Protein AF-A0A7W9E5T9-F1 (afdb_monomer_lite)

Organism: NCBI:txid1001240

Sequence (206 aa):
MVRETSEKRLSSTAERVGVSLDFEDDELLLDDRAVVHRSALEHYLLTYGTPELPPSWLMVKALTIGQLNGAIDNLRLRSDKSAIAARIGLTEPVLLSWMRTYVRVRNICAHHGRLWNVGIGVNPAIPNSSSISWLKDDHALPARSEKRLYLVLVSLQAVLDVVSPRSTWAQRLHDLVSARPAMNLASMGIPKTWTDDEFWARHLAK

Structure (mmCIF, N/CA/C/O backbone):
data_AF-A0A7W9E5T9-F1
#
_entry.id   AF-A0A7W9E5T9-F1
#
loop_
_atom_site.group_PDB
_atom_site.id
_atom_site.type_symbol
_atom_site.label_atom_id
_atom_site.label_alt_id
_atom_site.label_comp_id
_atom_site.label_asym_id
_atom_site.label_entity_id
_atom_site.label_seq_id
_atom_site.pdbx_PDB_ins_code
_atom_site.Cartn_x
_atom_site.Cartn_y
_atom_site.Cartn_z
_atom_site.occupancy
_atom_site.B_iso_or_equiv
_atom_site.auth_seq_id
_atom_site.auth_comp_id
_atom_site.auth_asym_id
_atom_site.auth_atom_id
_atom_site.pdbx_PDB_model_num
ATOM 1 N N . MET A 1 1 ? -21.106 12.024 66.249 1.00 40.72 1 MET A N 1
ATOM 2 C CA . MET A 1 1 ? -22.260 12.930 66.425 1.00 40.72 1 MET A CA 1
ATOM 3 C C . MET A 1 1 ? -22.068 14.116 65.489 1.00 40.72 1 MET A C 1
ATOM 5 O O . MET A 1 1 ? -21.427 15.088 65.857 1.00 40.72 1 MET A O 1
ATOM 9 N N . VAL A 1 2 ? -22.514 13.975 64.242 1.00 34.56 2 VAL A N 1
ATOM 10 C CA . VAL A 1 2 ? -22.481 15.018 63.205 1.00 34.56 2 VAL A CA 1
ATOM 11 C C . VAL A 1 2 ? -23.859 15.013 62.551 1.00 34.56 2 VAL A C 1
ATOM 13 O O . VAL A 1 2 ? -24.464 13.957 62.395 1.00 34.56 2 VAL A O 1
ATOM 16 N N . ARG A 1 3 ? -24.364 16.222 62.331 1.00 30.42 3 ARG A N 1
ATOM 17 C CA . ARG A 1 3 ? -25.763 16.608 62.156 1.00 30.42 3 ARG A CA 1
ATOM 18 C C . ARG A 1 3 ? -26.295 16.287 60.756 1.00 30.42 3 ARG A C 1
ATOM 20 O O . ARG A 1 3 ? -25.575 16.444 59.776 1.00 30.42 3 ARG A O 1
ATOM 27 N N . GLU A 1 4 ? -27.577 15.932 60.698 1.00 36.91 4 GLU A N 1
ATOM 28 C CA . GLU A 1 4 ? -28.438 16.085 59.523 1.00 36.91 4 GLU A CA 1
ATOM 29 C C . GLU A 1 4 ? -28.540 17.562 59.119 1.00 36.91 4 GLU A C 1
ATOM 31 O O . GLU A 1 4 ? -28.714 18.419 59.986 1.00 36.91 4 GLU A O 1
ATOM 36 N N . THR A 1 5 ? -28.540 17.840 57.813 1.00 36.47 5 THR A N 1
ATOM 37 C CA . THR A 1 5 ? -29.266 18.981 57.235 1.00 36.47 5 THR A CA 1
ATOM 38 C C . THR A 1 5 ? -29.706 18.675 55.804 1.00 36.47 5 THR A C 1
ATOM 40 O O . THR A 1 5 ? -28.880 18.591 54.901 1.00 36.47 5 THR A O 1
ATOM 43 N N . SER A 1 6 ? -31.027 18.580 55.658 1.00 31.39 6 SER A N 1
ATOM 44 C CA . SER A 1 6 ? -31.877 19.127 54.594 1.00 31.39 6 SER A CA 1
ATOM 45 C C . SER A 1 6 ? -31.653 18.769 53.122 1.00 31.39 6 SER A C 1
ATOM 47 O O . SER A 1 6 ? -30.771 19.272 52.432 1.00 31.39 6 SER A O 1
ATOM 49 N N . GLU A 1 7 ? -32.657 18.049 52.622 1.00 31.95 7 GLU A N 1
ATOM 50 C CA . GLU A 1 7 ? -33.254 18.153 51.291 1.00 31.95 7 GLU A CA 1
ATOM 51 C C . GLU A 1 7 ? -33.301 19.592 50.729 1.00 31.95 7 GLU A C 1
ATOM 53 O O . GLU A 1 7 ? -33.821 20.500 51.381 1.00 31.95 7 GLU A O 1
ATOM 58 N N . LYS A 1 8 ? -32.859 19.774 49.473 1.00 30.86 8 LYS A N 1
ATOM 59 C CA . LYS A 1 8 ? -33.604 20.398 48.348 1.00 30.86 8 LYS A CA 1
ATOM 60 C C . LYS A 1 8 ? -32.661 20.899 47.246 1.00 30.86 8 LYS A C 1
ATOM 62 O O . LYS A 1 8 ? -31.685 21.580 47.529 1.00 30.86 8 LYS A O 1
ATOM 67 N N . ARG A 1 9 ? -33.112 20.700 45.994 1.00 29.78 9 ARG A N 1
ATOM 68 C CA . ARG A 1 9 ? -32.533 21.137 44.698 1.00 29.78 9 ARG A CA 1
ATOM 69 C C . ARG A 1 9 ? -31.306 20.295 44.319 1.00 29.78 9 ARG A C 1
ATOM 71 O O . ARG A 1 9 ? -30.292 20.344 44.986 1.00 29.78 9 ARG A O 1
ATOM 78 N N . LEU A 1 10 ? -31.346 19.456 43.288 1.00 35.56 10 LEU A N 1
ATOM 79 C CA . LEU A 1 10 ? -31.543 19.831 41.889 1.00 35.56 10 LEU A CA 1
ATOM 80 C C . LEU A 1 10 ? -32.261 18.702 41.129 1.00 35.56 10 LEU A C 1
ATOM 82 O O . LEU A 1 10 ? -31.646 17.761 40.641 1.00 35.56 10 LEU A O 1
ATOM 86 N N . SER A 1 11 ? -33.581 18.829 41.007 1.00 36.31 11 SER A N 1
ATOM 87 C CA . SER A 1 11 ? -34.286 18.363 39.815 1.00 36.31 11 SER A CA 1
ATOM 88 C C . SER A 1 11 ? -34.127 19.479 38.787 1.00 36.31 11 SER A C 1
ATOM 90 O O . SER A 1 11 ? -34.846 20.474 38.863 1.00 36.31 11 SER A O 1
ATOM 92 N N . SER A 1 12 ? -33.153 19.367 37.884 1.00 31.12 12 SER A N 1
ATOM 93 C CA . SER A 1 12 ? -33.079 20.216 36.693 1.00 31.12 12 SER A CA 1
ATOM 94 C C . SER A 1 12 ? -33.188 19.332 35.460 1.00 31.12 12 SER A C 1
ATOM 96 O O . SER A 1 12 ? -32.251 18.637 35.074 1.00 31.12 12 SER A O 1
ATOM 98 N N . THR A 1 13 ? -34.395 19.346 34.912 1.00 28.89 13 THR A N 1
ATOM 99 C CA . THR A 1 13 ? -34.768 19.115 33.521 1.00 28.89 13 THR A CA 1
ATOM 100 C C . THR A 1 13 ? -33.587 19.247 32.559 1.00 28.89 13 THR A C 1
ATOM 102 O O . THR A 1 13 ? -32.951 20.295 32.499 1.00 28.89 13 THR A O 1
ATOM 105 N N . ALA A 1 14 ? -33.318 18.194 31.785 1.00 30.25 14 ALA A N 1
ATOM 106 C CA . ALA A 1 14 ? -32.456 18.285 30.617 1.00 30.25 14 ALA A CA 1
ATOM 107 C C . ALA A 1 14 ? -33.122 19.225 29.599 1.00 30.25 14 ALA A C 1
ATOM 109 O O . ALA A 1 14 ? -34.076 18.845 28.917 1.00 30.25 14 ALA A O 1
ATOM 110 N N . GLU A 1 15 ? -32.659 20.471 29.542 1.00 28.02 15 GLU A N 1
ATOM 111 C CA . GLU A 1 15 ? -33.002 21.401 28.473 1.00 28.02 15 GLU A CA 1
ATOM 112 C C . GLU A 1 15 ? -32.495 20.830 27.147 1.00 28.02 15 GLU A C 1
ATOM 114 O O . GLU A 1 15 ? -31.295 20.666 26.918 1.00 28.02 15 GLU A O 1
ATOM 119 N N . ARG A 1 16 ? -33.439 20.500 26.263 1.00 31.48 16 ARG A N 1
ATOM 120 C CA . ARG A 1 16 ? -33.161 20.280 24.847 1.00 31.48 16 ARG A CA 1
ATOM 121 C C . ARG A 1 16 ? -32.637 21.596 24.285 1.00 31.48 16 ARG A C 1
ATOM 123 O O . ARG A 1 16 ? -33.399 22.548 24.152 1.00 31.48 16 ARG A O 1
ATOM 130 N N . VAL A 1 17 ? -31.358 21.633 23.928 1.00 31.27 17 VAL A N 1
ATOM 131 C CA . VAL A 1 17 ? -30.819 22.675 23.052 1.00 31.27 17 VAL A CA 1
ATOM 132 C C . VAL A 1 17 ? -31.466 22.472 21.683 1.00 31.27 17 VAL A C 1
ATOM 134 O O . VAL A 1 17 ? -31.043 21.632 20.892 1.00 31.27 17 VAL A O 1
ATOM 137 N N . GLY A 1 18 ? -32.566 23.185 21.447 1.00 27.81 18 GLY A N 1
ATOM 138 C CA . GLY A 1 18 ? -33.152 23.337 20.126 1.00 27.81 18 GLY A CA 1
ATOM 139 C C . GLY A 1 18 ? -32.205 24.175 19.284 1.00 27.81 18 GLY A C 1
ATOM 140 O O . GLY A 1 18 ? -32.125 25.386 19.457 1.00 27.81 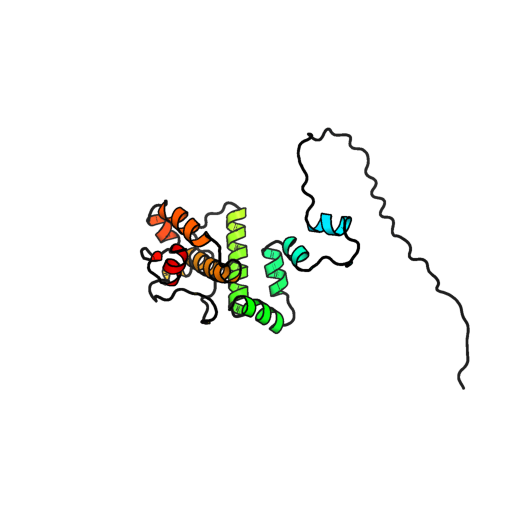18 GLY A O 1
ATOM 141 N N . VAL A 1 19 ? -31.458 23.525 18.396 1.00 28.34 19 VAL A N 1
ATOM 142 C CA . VAL A 1 19 ? -30.836 24.219 17.272 1.00 28.34 19 VAL A CA 1
ATOM 143 C C . VAL A 1 19 ? -31.960 24.463 16.270 1.00 28.34 19 VAL A C 1
ATOM 145 O O . VAL A 1 19 ? -32.335 23.557 15.528 1.00 28.34 19 VAL A O 1
ATOM 148 N N . SER A 1 20 ? -32.547 25.659 16.300 1.00 25.05 20 SER A N 1
ATOM 149 C CA . SER A 1 20 ? -33.383 26.144 15.203 1.00 25.05 20 SER A CA 1
ATOM 150 C C . SER A 1 20 ? -32.473 26.328 13.992 1.00 25.05 20 SER A C 1
ATOM 152 O O . SER A 1 20 ? -31.642 27.234 13.962 1.00 25.05 20 SER A O 1
ATOM 154 N N . LEU A 1 21 ? -32.557 25.402 13.039 1.00 29.00 21 LEU A N 1
ATOM 155 C CA . LEU A 1 21 ? -32.050 25.617 11.692 1.00 29.00 21 LEU A CA 1
ATOM 156 C C . LEU A 1 21 ? -33.199 26.247 10.916 1.00 29.00 21 LEU A C 1
ATOM 158 O O . LEU A 1 21 ? -34.096 25.541 10.455 1.00 29.00 21 LEU A O 1
ATOM 162 N N . ASP A 1 22 ? -33.191 27.573 10.847 1.00 28.06 22 ASP A N 1
ATOM 163 C CA . ASP A 1 22 ? -34.055 28.315 9.942 1.00 28.06 22 ASP A CA 1
ATOM 164 C C . ASP A 1 22 ? -33.585 28.001 8.514 1.00 28.06 22 ASP A C 1
ATOM 166 O O . ASP A 1 22 ? -32.576 28.519 8.036 1.00 28.06 22 ASP A O 1
ATOM 170 N N . PHE A 1 23 ? -34.270 27.061 7.865 1.00 33.34 23 PHE A N 1
ATOM 171 C CA . PHE A 1 23 ? -34.159 26.837 6.430 1.00 33.34 23 PHE A CA 1
ATOM 172 C C . PHE A 1 23 ? -35.123 27.816 5.764 1.00 33.34 23 PHE A C 1
ATOM 174 O O . PHE A 1 23 ? -36.313 27.532 5.654 1.00 33.34 23 PHE A O 1
ATOM 181 N N . GLU A 1 24 ? -34.628 28.997 5.398 1.00 35.06 24 GLU A N 1
ATOM 182 C CA . GLU A 1 24 ? -35.358 29.882 4.491 1.00 35.06 24 GLU A CA 1
ATOM 183 C C . GLU A 1 24 ? -35.520 29.177 3.135 1.00 35.06 24 GLU A C 1
ATOM 185 O O . GLU A 1 24 ? -34.562 28.623 2.588 1.00 35.06 24 GLU A O 1
ATOM 190 N N . ASP A 1 25 ? -36.763 29.161 2.649 1.00 41.50 25 ASP A N 1
ATOM 191 C CA . ASP A 1 25 ? -37.196 28.586 1.379 1.00 41.50 25 ASP A CA 1
ATOM 192 C C . ASP A 1 25 ? -36.455 29.237 0.203 1.00 41.50 25 ASP A C 1
ATOM 194 O O . ASP A 1 25 ? -36.813 30.327 -0.244 1.00 41.50 25 ASP A O 1
ATOM 198 N N . ASP A 1 26 ? -35.448 28.547 -0.332 1.00 35.00 26 ASP A N 1
ATOM 199 C CA . ASP A 1 26 ? -34.891 28.849 -1.649 1.00 35.00 26 ASP A CA 1
ATOM 200 C C . ASP A 1 26 ? -35.422 27.801 -2.636 1.00 35.00 26 ASP A C 1
ATOM 202 O O . ASP A 1 26 ? -34.866 26.716 -2.839 1.00 35.00 26 ASP A O 1
ATOM 206 N N . GLU A 1 27 ? -36.593 28.115 -3.190 1.00 44.31 27 GLU A N 1
ATOM 207 C CA . GLU A 1 27 ? -37.272 27.382 -4.254 1.00 44.31 27 GLU A CA 1
ATOM 208 C C . GLU A 1 27 ? -36.468 27.525 -5.560 1.00 44.31 27 GLU A C 1
ATOM 210 O O . GLU A 1 27 ? -36.809 28.278 -6.471 1.00 44.31 27 GLU A O 1
ATOM 215 N N . LEU A 1 28 ? -35.349 26.804 -5.651 1.00 39.72 28 LEU A N 1
ATOM 216 C CA . LEU A 1 28 ? -34.541 26.677 -6.859 1.00 39.72 28 LEU A CA 1
ATOM 217 C C . LEU A 1 28 ? -34.589 25.234 -7.355 1.00 39.72 28 LEU A C 1
ATOM 219 O O . LEU A 1 28 ? -34.017 24.323 -6.763 1.00 39.72 28 LEU A O 1
ATOM 223 N N . LEU A 1 29 ? -35.298 25.072 -8.473 1.00 46.06 29 LEU A N 1
ATOM 224 C CA . LEU A 1 29 ? -35.380 23.907 -9.356 1.00 46.06 29 LEU A CA 1
ATOM 225 C C . LEU A 1 29 ? -34.066 23.105 -9.413 1.00 46.06 29 LEU A C 1
ATOM 227 O O . LEU A 1 29 ? -33.180 23.389 -10.222 1.00 46.06 29 LEU A O 1
ATOM 231 N N . LEU A 1 30 ? -33.962 22.073 -8.576 1.00 42.69 30 LEU A N 1
ATOM 232 C CA . LEU A 1 30 ? -32.906 21.074 -8.654 1.00 42.69 30 LEU A CA 1
ATOM 233 C C . LEU A 1 30 ? -33.414 19.881 -9.461 1.00 42.69 30 LEU A C 1
ATOM 235 O O . LEU A 1 30 ? -34.362 19.197 -9.088 1.00 42.69 30 LEU A O 1
ATOM 239 N N . ASP A 1 31 ? -32.749 19.694 -10.593 1.00 40.12 31 ASP A N 1
ATOM 240 C CA . ASP A 1 31 ? -32.867 18.592 -11.536 1.00 40.12 31 ASP A CA 1
ATOM 241 C C . ASP A 1 31 ? -33.014 17.213 -10.855 1.00 40.12 31 ASP A C 1
ATOM 243 O O . ASP A 1 31 ? -32.257 16.819 -9.963 1.00 40.12 31 ASP A O 1
ATOM 247 N N . ASP A 1 32 ? -34.006 16.465 -11.325 1.00 45.41 32 ASP A N 1
ATOM 248 C CA . ASP A 1 32 ? -34.720 15.378 -10.651 1.00 45.41 32 ASP A CA 1
ATOM 249 C C . ASP A 1 32 ? -33.974 14.020 -10.674 1.00 45.41 32 ASP A C 1
ATOM 251 O O . ASP A 1 32 ? -34.596 12.956 -10.711 1.00 45.41 32 ASP A O 1
ATOM 255 N N . ARG A 1 33 ? -32.628 13.992 -10.733 1.00 42.28 33 ARG A N 1
ATOM 256 C CA . ARG A 1 33 ? -31.857 12.733 -10.930 1.00 42.28 33 ARG A CA 1
ATOM 257 C C . ARG A 1 33 ? -30.499 12.592 -10.236 1.00 42.28 33 ARG A C 1
ATOM 259 O O . ARG A 1 33 ? -29.728 11.701 -10.598 1.00 42.28 33 ARG A O 1
ATOM 266 N N . ALA A 1 34 ? -30.205 13.350 -9.187 1.00 44.28 34 ALA A N 1
ATOM 267 C CA . ALA A 1 34 ? -29.114 12.974 -8.287 1.00 44.28 34 ALA A CA 1
ATOM 268 C C . ALA A 1 34 ? -29.675 12.119 -7.145 1.00 44.28 34 ALA A C 1
ATOM 270 O O . ALA A 1 34 ? -30.140 12.641 -6.136 1.00 44.28 34 ALA A O 1
ATOM 271 N N . VAL A 1 35 ? -29.626 10.788 -7.273 1.00 45.03 35 VAL A N 1
ATOM 272 C CA . VAL A 1 35 ? -29.791 9.916 -6.101 1.00 45.03 35 VAL A CA 1
ATOM 273 C C . VAL A 1 35 ? -28.635 10.231 -5.154 1.00 45.03 35 VAL A C 1
ATOM 275 O O . VAL A 1 35 ? -27.524 9.724 -5.314 1.00 45.03 35 VAL A O 1
ATOM 278 N N . VAL A 1 36 ? -28.872 11.113 -4.183 1.00 50.62 36 VAL A N 1
ATOM 279 C CA . VAL A 1 36 ? -27.922 11.381 -3.106 1.00 50.62 36 VAL A CA 1
ATOM 280 C C . VAL A 1 36 ? -27.902 10.130 -2.242 1.00 50.62 36 VAL A C 1
ATOM 282 O O . VAL A 1 36 ? -28.744 9.922 -1.368 1.00 50.62 36 VAL A O 1
ATOM 285 N N . HIS A 1 37 ? -26.962 9.233 -2.529 1.00 57.38 37 HIS A N 1
ATOM 286 C CA . HIS A 1 37 ? -26.702 8.103 -1.657 1.00 57.38 37 HIS A CA 1
ATOM 287 C C . HIS A 1 37 ? -26.184 8.648 -0.326 1.00 57.38 37 HIS A C 1
ATOM 289 O O . HIS A 1 37 ? -25.018 9.033 -0.220 1.00 57.38 37 HIS A O 1
ATOM 295 N N . ARG A 1 38 ? -27.059 8.677 0.687 1.00 68.12 38 ARG A N 1
ATOM 296 C CA . ARG A 1 38 ? -26.667 8.987 2.066 1.00 68.12 38 ARG A CA 1
ATOM 297 C C . ARG A 1 38 ? -25.476 8.130 2.457 1.00 68.12 38 ARG A C 1
ATOM 299 O O . ARG A 1 38 ? -25.412 6.938 2.130 1.00 68.12 38 ARG A O 1
ATOM 306 N N . SER A 1 39 ? -24.523 8.731 3.162 1.00 84.56 39 SER A N 1
ATOM 307 C CA . SER A 1 39 ? -23.366 7.975 3.633 1.00 84.56 39 SER A CA 1
ATOM 308 C C . SER A 1 39 ? -23.833 6.850 4.562 1.00 84.56 39 SER A C 1
ATOM 310 O O . SER A 1 39 ? -24.840 6.973 5.256 1.00 84.56 39 SER A O 1
ATOM 312 N N . ALA A 1 40 ? -23.100 5.736 4.609 1.00 86.62 40 ALA A N 1
ATOM 313 C CA . ALA A 1 40 ? -23.470 4.632 5.498 1.00 86.62 40 ALA A CA 1
ATOM 314 C C . ALA A 1 40 ? -23.513 5.070 6.979 1.00 86.62 40 ALA A C 1
ATOM 316 O O . ALA A 1 40 ? -24.292 4.525 7.756 1.00 86.62 40 ALA A O 1
ATOM 317 N N . LEU A 1 41 ? -22.695 6.064 7.351 1.00 88.62 41 LEU A N 1
ATOM 318 C CA . LEU A 1 41 ? -22.706 6.679 8.675 1.00 88.62 41 LEU A CA 1
ATOM 319 C C . LEU A 1 41 ? -24.000 7.456 8.924 1.00 88.62 41 LEU A C 1
ATOM 321 O O . LEU A 1 41 ? -24.672 7.224 9.920 1.00 88.62 41 LEU A O 1
ATOM 325 N N . GLU A 1 42 ? -24.364 8.338 8.002 1.00 88.94 42 GLU A N 1
ATOM 326 C CA . GLU A 1 42 ? -25.610 9.098 8.078 1.00 88.94 42 GLU A CA 1
ATOM 327 C C . GLU A 1 42 ? -26.824 8.165 8.148 1.00 88.94 42 GLU A C 1
ATOM 329 O O . GLU A 1 42 ? -27.678 8.326 9.015 1.00 88.94 42 GLU A O 1
ATOM 334 N N . HIS A 1 43 ? -26.863 7.127 7.306 1.00 90.38 43 HIS A N 1
ATOM 335 C CA . HIS A 1 43 ? -27.905 6.107 7.376 1.00 90.38 43 HIS A CA 1
ATOM 336 C C . HIS A 1 43 ? -27.956 5.448 8.757 1.00 90.38 43 HIS A C 1
ATOM 338 O O . HIS A 1 43 ? -29.048 5.260 9.290 1.00 90.38 43 HIS A O 1
ATOM 344 N N . TYR A 1 44 ? -26.803 5.129 9.355 1.00 91.00 44 TYR A N 1
ATOM 345 C CA . TYR A 1 44 ? -26.782 4.521 10.679 1.00 91.00 44 TYR A CA 1
ATOM 346 C C . TYR A 1 44 ? -27.365 5.455 11.742 1.00 91.00 44 TYR A C 1
ATOM 348 O O . TYR A 1 44 ? -28.264 5.048 12.470 1.00 91.00 44 TYR A O 1
ATOM 356 N N . LEU A 1 45 ? -26.897 6.706 11.785 1.00 90.19 45 LEU A N 1
ATOM 357 C CA . LEU A 1 45 ? -27.311 7.704 12.778 1.00 90.19 45 LEU A CA 1
ATOM 358 C C . LEU A 1 45 ? -28.801 8.057 12.687 1.00 90.19 45 LEU A C 1
ATOM 360 O O . LEU A 1 45 ? -29.408 8.402 13.695 1.00 90.19 45 LEU A O 1
ATOM 364 N N . LEU A 1 46 ? -29.389 7.971 11.492 1.00 92.62 46 LEU A N 1
ATOM 365 C CA . LEU A 1 46 ? -30.807 8.264 11.274 1.00 92.62 46 LEU A CA 1
ATOM 366 C C . LEU A 1 46 ? -31.724 7.046 11.459 1.00 92.62 46 LEU A C 1
ATOM 368 O O . LEU A 1 46 ? -32.916 7.223 11.690 1.00 92.62 46 LEU A O 1
ATOM 372 N N . THR A 1 47 ? -31.198 5.822 11.331 1.00 92.38 47 THR A N 1
ATOM 373 C CA . THR A 1 47 ? -32.011 4.588 11.333 1.00 92.38 47 THR A CA 1
ATOM 374 C C . THR A 1 47 ? -31.909 3.819 12.646 1.00 92.38 47 THR A C 1
ATOM 376 O O . THR A 1 47 ? -32.897 3.242 13.097 1.00 92.38 47 THR A O 1
ATOM 379 N N . TYR A 1 48 ? -30.729 3.788 13.268 1.00 90.12 48 TYR A N 1
ATOM 380 C CA . TYR A 1 48 ? -30.475 3.005 14.474 1.00 90.12 48 TYR A CA 1
ATOM 381 C C . TYR A 1 48 ? -30.283 3.926 15.676 1.00 90.12 48 TYR A C 1
ATOM 383 O O . TYR A 1 48 ? -29.408 4.784 15.684 1.00 90.12 48 TYR A O 1
ATOM 391 N N . GLY A 1 49 ? -31.075 3.698 16.724 1.00 85.12 49 GLY A N 1
ATOM 392 C CA . GLY A 1 49 ? -30.888 4.333 18.033 1.00 85.12 49 GLY A CA 1
ATOM 393 C C . GLY A 1 49 ? -30.073 3.488 19.017 1.00 85.12 49 GLY A C 1
ATOM 394 O O . GLY A 1 49 ? -29.879 3.892 20.161 1.00 85.12 49 GLY A O 1
ATOM 395 N N . THR A 1 50 ? -29.652 2.275 18.638 1.00 88.12 50 THR A N 1
ATOM 396 C CA . THR A 1 50 ? -28.930 1.358 19.534 1.00 88.12 50 THR A CA 1
ATOM 397 C C . THR A 1 50 ? -28.026 0.402 18.741 1.00 88.12 50 THR A C 1
ATOM 399 O O . THR A 1 50 ? -28.515 -0.226 17.800 1.00 88.12 50 THR A O 1
ATOM 402 N N . PRO A 1 51 ? -26.746 0.224 19.127 1.00 89.06 51 PRO A N 1
ATOM 403 C CA . PRO A 1 51 ? -26.013 1.017 20.119 1.00 89.06 51 PRO A CA 1
ATOM 404 C C . PRO A 1 51 ? -25.870 2.487 19.693 1.00 89.06 51 PRO A C 1
ATOM 406 O O . PRO A 1 51 ? -25.843 2.787 18.501 1.00 89.06 51 PRO A O 1
ATOM 409 N N . GLU A 1 52 ? -25.791 3.382 20.684 1.00 88.69 52 GLU A N 1
ATOM 410 C CA . GLU A 1 52 ? -25.718 4.843 20.491 1.00 88.69 52 GLU A CA 1
ATOM 411 C C . GLU A 1 52 ? -24.559 5.246 19.573 1.00 88.69 52 GLU A C 1
ATOM 413 O O . GLU A 1 52 ? -24.718 6.061 18.667 1.00 88.69 52 GLU A O 1
ATOM 418 N N . LEU A 1 53 ? -23.392 4.631 19.776 1.00 90.94 53 LEU A N 1
ATOM 419 C CA . LEU A 1 53 ? -22.229 4.867 18.937 1.00 90.94 53 LEU A CA 1
ATOM 420 C C . LEU A 1 53 ? -22.185 3.877 17.767 1.00 90.94 53 LEU A C 1
ATOM 422 O O . LEU A 1 53 ? -22.383 2.673 17.967 1.00 90.94 53 LEU A O 1
ATOM 426 N N . PRO A 1 54 ? -21.850 4.352 16.556 1.00 92.00 54 PRO A N 1
ATOM 427 C CA . PRO A 1 54 ? -21.641 3.484 15.412 1.00 92.00 54 PRO A CA 1
ATOM 428 C C . PRO A 1 54 ? -20.536 2.446 15.643 1.00 92.00 54 PRO A C 1
ATOM 430 O O . PRO A 1 54 ? -19.534 2.731 16.308 1.00 92.00 54 PRO A O 1
ATOM 433 N N . PRO A 1 55 ? -20.643 1.257 15.030 1.00 92.62 55 PRO A N 1
ATOM 434 C CA . PRO A 1 55 ? -19.591 0.258 15.114 1.00 92.62 55 PRO A CA 1
ATOM 435 C C . PRO A 1 55 ? -18.298 0.761 14.459 1.00 92.62 55 PRO A C 1
ATOM 437 O O . PRO A 1 55 ? -18.310 1.516 13.482 1.00 92.62 55 PRO A O 1
ATOM 440 N N . SER A 1 56 ? -17.156 0.289 14.961 1.00 90.88 56 SER A N 1
ATOM 441 C CA . SER A 1 56 ? -15.828 0.761 14.544 1.00 90.88 56 SER A CA 1
ATOM 442 C C . SER A 1 56 ? -15.573 0.652 13.037 1.00 90.88 56 SER A C 1
ATOM 444 O O . SER A 1 56 ? -14.978 1.555 12.453 1.00 90.88 56 SER A O 1
ATOM 446 N N . TRP A 1 57 ? -16.063 -0.401 12.373 1.00 91.12 57 TRP A N 1
ATOM 447 C CA . TRP A 1 57 ? -15.916 -0.565 10.921 1.00 91.12 57 TRP A CA 1
ATOM 448 C C . TRP A 1 57 ? -16.591 0.565 10.131 1.00 91.12 57 TRP A C 1
ATOM 450 O O . TRP A 1 57 ? -16.091 0.967 9.080 1.00 91.12 57 TRP A O 1
ATOM 460 N N . LEU A 1 58 ? -17.698 1.109 10.646 1.00 92.19 58 LEU A N 1
ATOM 461 C CA . LEU A 1 58 ? -18.414 2.205 10.007 1.00 92.19 58 LEU A CA 1
ATOM 462 C C . LEU A 1 58 ? -17.667 3.527 10.186 1.00 92.19 58 LEU A C 1
ATOM 464 O O . LEU A 1 58 ? -17.574 4.310 9.242 1.00 92.19 58 LEU A O 1
ATOM 468 N N . MET A 1 59 ? -17.064 3.729 11.360 1.00 90.88 59 MET A N 1
ATOM 469 C CA . MET A 1 59 ? -16.174 4.864 11.621 1.00 90.88 59 MET A CA 1
ATOM 470 C C . MET A 1 59 ? -14.962 4.835 10.697 1.00 90.88 59 MET A C 1
ATOM 472 O O . MET A 1 59 ? -14.675 5.826 10.036 1.00 90.88 59 MET A O 1
ATOM 476 N N . VAL A 1 60 ? -1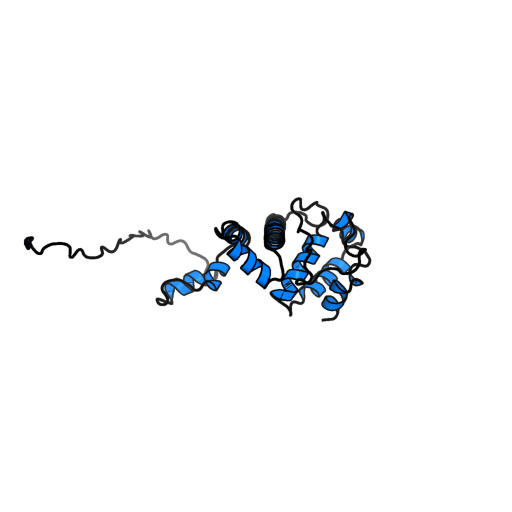4.297 3.684 10.571 1.00 91.19 60 VAL A N 1
ATOM 477 C CA . VAL A 1 60 ? -13.143 3.526 9.674 1.00 91.19 60 VAL A CA 1
ATOM 478 C C . VAL A 1 60 ? -13.528 3.796 8.217 1.00 91.19 60 VAL A C 1
ATOM 480 O O . VAL A 1 60 ? -12.752 4.422 7.502 1.00 91.19 60 VAL A O 1
ATOM 483 N N . LYS A 1 61 ? -14.733 3.403 7.780 1.00 88.56 61 LYS A N 1
ATOM 484 C CA . LYS A 1 61 ? -15.236 3.686 6.424 1.00 88.56 61 LYS A CA 1
ATOM 485 C C . LYS A 1 61 ? -15.427 5.185 6.153 1.00 88.56 61 LYS A C 1
ATOM 487 O O . LYS A 1 61 ? -15.318 5.601 5.003 1.00 88.56 61 LYS A O 1
ATOM 492 N N . ALA A 1 62 ? -15.719 5.980 7.181 1.00 88.56 62 ALA A N 1
ATOM 493 C CA . ALA A 1 62 ? -15.865 7.429 7.059 1.00 88.56 62 ALA A CA 1
ATOM 494 C C . ALA A 1 62 ? -14.513 8.164 6.984 1.00 88.56 62 ALA A C 1
ATOM 496 O O . ALA A 1 62 ? -14.460 9.308 6.535 1.00 88.56 62 ALA A O 1
ATOM 497 N N . LEU A 1 63 ? -13.416 7.522 7.401 1.00 91.50 63 LEU A N 1
ATOM 498 C CA . LEU A 1 63 ? -12.084 8.115 7.367 1.00 91.50 63 LEU A CA 1
ATOM 499 C C . LEU A 1 63 ? -11.460 8.012 5.973 1.00 91.50 63 LEU A C 1
ATOM 501 O O . LEU A 1 63 ? -11.477 6.973 5.314 1.00 91.50 63 LEU A O 1
ATOM 505 N N . THR A 1 64 ? -10.782 9.078 5.561 1.00 93.62 64 THR A N 1
ATOM 506 C CA . THR A 1 64 ? -9.802 8.998 4.475 1.00 93.62 64 THR A CA 1
ATOM 507 C C . THR A 1 64 ? -8.585 8.175 4.910 1.00 93.62 64 THR A C 1
ATOM 509 O O . THR A 1 64 ? -8.258 8.094 6.095 1.00 93.62 64 THR A O 1
ATOM 512 N N . ILE A 1 65 ? -7.825 7.633 3.951 1.00 92.50 65 ILE A N 1
ATOM 513 C CA . ILE A 1 65 ? -6.573 6.913 4.255 1.00 92.50 65 ILE A CA 1
ATOM 514 C C . ILE A 1 65 ? -5.556 7.783 5.020 1.00 92.50 65 ILE A C 1
ATOM 516 O O . ILE A 1 65 ? -4.810 7.275 5.854 1.00 92.50 65 ILE A O 1
ATOM 520 N N . GLY A 1 66 ? -5.552 9.101 4.781 1.00 95.69 66 GLY A N 1
ATOM 521 C CA . GLY A 1 66 ? -4.711 10.054 5.510 1.00 95.69 66 GLY A CA 1
ATOM 522 C C . GLY A 1 66 ? -5.119 10.196 6.977 1.00 95.69 66 GLY A C 1
ATOM 523 O O . GLY A 1 66 ? -4.261 10.141 7.856 1.00 95.69 66 GLY A O 1
ATOM 524 N N . GLN A 1 67 ? -6.422 10.307 7.248 1.00 96.44 67 GLN A N 1
ATOM 525 C CA . GLN A 1 67 ? -6.950 10.334 8.615 1.00 96.44 67 GLN A CA 1
ATOM 526 C C . GLN A 1 67 ? -6.728 9.001 9.330 1.00 96.44 67 GLN A C 1
ATOM 528 O O . GLN A 1 67 ? -6.354 9.008 10.496 1.00 96.44 67 GLN A O 1
ATOM 533 N N . LEU A 1 68 ? -6.882 7.869 8.637 1.00 95.38 68 LEU A N 1
ATOM 534 C CA . LEU A 1 68 ? -6.590 6.553 9.204 1.00 95.38 68 LEU A CA 1
ATOM 535 C C . LEU A 1 68 ? -5.106 6.414 9.574 1.00 95.38 68 LEU A C 1
ATOM 537 O O . LEU A 1 68 ? -4.791 5.974 10.676 1.00 95.38 68 LEU A O 1
ATOM 541 N N . ASN A 1 69 ? -4.194 6.838 8.691 1.00 96.50 69 ASN A N 1
ATOM 542 C CA . ASN A 1 69 ? -2.766 6.896 9.005 1.00 96.50 69 ASN A CA 1
ATOM 543 C C . ASN A 1 69 ? -2.506 7.771 10.241 1.00 96.50 69 ASN A C 1
ATOM 545 O O . ASN A 1 69 ? -1.803 7.343 11.150 1.00 96.50 69 ASN A O 1
ATOM 549 N N . GLY A 1 70 ? -3.103 8.966 10.298 1.00 96.69 70 GLY A N 1
ATOM 550 C CA . GLY A 1 70 ? -2.985 9.862 11.448 1.00 96.69 70 GLY A CA 1
ATOM 551 C C . GLY A 1 70 ? -3.547 9.261 12.738 1.00 96.69 70 GLY A C 1
ATOM 552 O O . GLY A 1 70 ? -2.923 9.387 13.784 1.00 96.69 70 GLY A O 1
ATOM 553 N N . ALA A 1 71 ? -4.685 8.570 12.685 1.00 95.75 71 ALA A N 1
ATOM 554 C CA . ALA A 1 71 ? -5.280 7.918 13.848 1.00 95.75 71 ALA A CA 1
ATOM 555 C C . ALA A 1 71 ? -4.361 6.827 14.415 1.00 95.75 71 ALA A C 1
ATOM 557 O O . ALA A 1 71 ? -4.134 6.792 15.621 1.00 95.75 71 ALA A O 1
ATOM 558 N N . ILE A 1 72 ? -3.781 5.985 13.549 1.00 95.94 72 ILE A N 1
ATOM 559 C CA . ILE A 1 72 ? -2.829 4.941 13.956 1.00 95.94 72 ILE A CA 1
ATOM 560 C C . ILE A 1 72 ? -1.544 5.567 14.513 1.00 95.94 72 ILE A C 1
ATOM 562 O O . ILE A 1 72 ? -1.061 5.147 15.563 1.00 95.94 72 ILE A O 1
ATOM 566 N N . ASP A 1 73 ? -0.991 6.585 13.847 1.00 95.44 73 ASP A N 1
ATOM 567 C CA . ASP A 1 73 ? 0.258 7.231 14.270 1.00 95.44 73 ASP A CA 1
ATOM 568 C C . ASP A 1 73 ? 0.104 8.004 15.593 1.00 95.44 73 ASP A C 1
ATOM 570 O O . ASP A 1 73 ? 1.051 8.099 16.371 1.00 95.44 73 ASP A O 1
ATOM 574 N N . ASN A 1 74 ? -1.105 8.472 15.910 1.00 96.50 74 ASN A N 1
ATOM 575 C CA . ASN A 1 74 ? -1.413 9.162 17.164 1.00 96.50 74 ASN A CA 1
ATOM 576 C C . ASN A 1 74 ? -1.861 8.235 18.306 1.00 96.50 74 ASN A C 1
ATOM 578 O O . ASN A 1 74 ? -2.158 8.721 19.399 1.00 96.50 74 ASN A O 1
ATOM 582 N N . LEU A 1 75 ? -1.896 6.910 18.109 1.00 97.06 75 LEU A N 1
ATOM 583 C CA . LEU A 1 75 ? -2.141 5.985 19.218 1.00 97.06 75 LEU A CA 1
ATOM 584 C C . LEU A 1 75 ? -1.077 6.173 20.304 1.00 97.06 75 LEU A C 1
ATOM 586 O O . LEU A 1 75 ? 0.126 6.091 20.041 1.00 97.06 75 LEU A O 1
ATOM 590 N N . ARG A 1 76 ? -1.534 6.409 21.538 1.00 96.94 76 ARG A N 1
ATOM 591 C CA . ARG A 1 76 ? -0.660 6.708 22.679 1.00 96.94 76 ARG A CA 1
ATOM 592 C C . ARG A 1 76 ? 0.260 5.541 23.023 1.00 96.94 76 ARG A C 1
ATOM 594 O O . ARG A 1 76 ? 1.428 5.750 23.338 1.00 96.94 76 ARG A O 1
ATOM 601 N N . LEU A 1 77 ? -0.273 4.319 23.011 1.00 97.50 77 LEU A N 1
ATOM 602 C CA . LEU A 1 77 ? 0.487 3.132 23.374 1.00 97.50 77 LEU A CA 1
ATOM 603 C C . LEU A 1 77 ? 1.125 2.521 22.130 1.00 97.50 77 LEU A C 1
ATOM 605 O O . LEU A 1 77 ? 0.454 2.165 21.162 1.00 97.50 77 LEU A O 1
ATOM 609 N N . ARG A 1 78 ? 2.442 2.321 22.189 1.00 96.19 78 ARG A N 1
ATOM 610 C CA . ARG A 1 78 ? 3.182 1.618 21.136 1.00 96.19 78 ARG A CA 1
ATOM 611 C C . ARG A 1 78 ? 2.689 0.181 20.947 1.00 96.19 78 ARG A C 1
ATOM 613 O O . ARG A 1 78 ? 2.683 -0.313 19.825 1.00 96.19 78 ARG A O 1
ATOM 620 N N . SER A 1 79 ? 2.250 -0.473 22.025 1.00 97.81 79 SER A N 1
ATOM 621 C CA . SER A 1 79 ? 1.674 -1.822 21.979 1.00 97.81 79 SER A CA 1
ATOM 622 C C . SER A 1 79 ? 0.483 -1.917 21.031 1.00 97.81 79 SER A C 1
ATOM 624 O O . SER A 1 79 ? 0.364 -2.917 20.332 1.00 97.81 79 SER A O 1
ATOM 626 N N . ASP A 1 80 ? -0.348 -0.877 20.950 1.00 97.62 80 ASP A N 1
ATOM 627 C CA . ASP A 1 80 ? -1.545 -0.879 20.105 1.00 97.62 80 ASP A CA 1
ATOM 628 C C . ASP A 1 80 ? -1.155 -0.815 18.627 1.00 97.62 80 ASP A C 1
ATOM 630 O O . ASP A 1 80 ? -1.637 -1.600 17.810 1.00 97.62 80 ASP A O 1
ATOM 634 N N . LYS A 1 81 ? -0.194 0.052 18.286 1.00 97.25 81 LYS A N 1
ATOM 635 C CA . LYS A 1 81 ? 0.381 0.126 16.936 1.00 97.25 81 LYS A CA 1
ATOM 636 C C . LYS A 1 81 ? 1.031 -1.200 16.528 1.00 97.25 81 LYS A C 1
ATOM 638 O O . LYS A 1 81 ? 0.803 -1.684 15.420 1.00 97.25 81 LYS A O 1
ATOM 643 N N . SER A 1 82 ? 1.796 -1.814 17.433 1.00 97.06 82 SER A N 1
ATOM 644 C CA . SER A 1 82 ? 2.407 -3.131 17.220 1.00 97.06 82 SER A CA 1
ATOM 645 C C . SER A 1 82 ? 1.364 -4.231 17.041 1.00 97.06 82 SER A C 1
ATOM 647 O O . SER A 1 82 ? 1.527 -5.080 16.169 1.00 97.06 82 SER A O 1
ATOM 649 N N . ALA A 1 83 ? 0.275 -4.203 17.811 1.00 97.50 83 ALA A N 1
ATOM 650 C CA . ALA A 1 83 ? -0.818 -5.157 17.678 1.00 97.50 83 ALA A CA 1
ATOM 651 C C . ALA A 1 83 ? -1.513 -5.032 16.315 1.00 97.50 83 ALA A C 1
ATOM 653 O O . ALA A 1 83 ? -1.813 -6.050 15.694 1.00 97.50 83 ALA A O 1
ATOM 654 N N . ILE A 1 84 ? -1.720 -3.809 15.814 1.00 96.25 84 ILE A N 1
ATOM 655 C CA . ILE A 1 84 ? -2.265 -3.571 14.468 1.00 96.25 84 ILE A CA 1
ATOM 656 C C . ILE A 1 84 ? -1.302 -4.101 13.399 1.00 96.25 84 ILE A C 1
ATOM 658 O O . ILE A 1 84 ? -1.727 -4.832 12.507 1.00 96.25 84 ILE A O 1
ATOM 662 N N . ALA A 1 85 ? -0.009 -3.783 13.498 1.00 96.38 85 ALA A N 1
ATOM 663 C CA . ALA A 1 85 ? 0.991 -4.238 12.533 1.00 96.38 85 ALA A CA 1
ATOM 664 C C . ALA A 1 85 ? 1.089 -5.770 12.477 1.00 96.38 85 ALA A C 1
ATOM 666 O O . ALA A 1 85 ? 1.090 -6.349 11.389 1.00 96.38 85 ALA A O 1
ATOM 667 N N . ALA A 1 86 ? 1.052 -6.431 13.636 1.00 96.25 86 ALA A N 1
ATOM 668 C CA . ALA A 1 86 ? 1.104 -7.884 13.738 1.00 96.25 86 ALA A CA 1
ATOM 669 C C . ALA A 1 86 ? -0.064 -8.580 13.017 1.00 96.25 86 ALA A C 1
ATOM 671 O O . ALA A 1 86 ? 0.125 -9.661 12.466 1.00 96.25 86 ALA A O 1
ATOM 672 N N . ARG A 1 87 ? -1.252 -7.955 12.939 1.00 95.06 87 ARG A N 1
ATOM 673 C CA . ARG A 1 87 ? -2.399 -8.496 12.178 1.00 95.06 87 ARG A CA 1
ATOM 674 C C . ARG A 1 87 ? -2.137 -8.584 10.675 1.00 95.06 87 ARG A C 1
ATOM 676 O O . ARG A 1 87 ? -2.793 -9.374 10.008 1.00 95.06 87 ARG A O 1
ATOM 683 N N . ILE A 1 88 ? -1.203 -7.785 10.161 1.00 93.88 88 ILE A N 1
ATOM 684 C CA . ILE A 1 88 ? -0.775 -7.783 8.755 1.00 93.88 88 ILE A CA 1
ATOM 685 C C . ILE A 1 88 ? 0.559 -8.543 8.600 1.00 93.88 88 ILE A C 1
ATOM 687 O O . ILE A 1 88 ? 1.086 -8.651 7.506 1.00 93.88 88 ILE A O 1
ATOM 691 N N . GLY A 1 89 ? 1.129 -9.099 9.676 1.00 95.31 89 GLY A N 1
ATOM 692 C CA . GLY A 1 89 ? 2.456 -9.727 9.636 1.00 95.31 89 GLY A CA 1
ATOM 693 C C . GLY A 1 89 ? 3.609 -8.718 9.549 1.00 95.31 89 GLY A C 1
ATOM 694 O O . GLY A 1 89 ? 4.715 -9.068 9.144 1.00 95.31 89 GLY A O 1
ATOM 695 N N . LEU A 1 90 ? 3.369 -7.460 9.924 1.00 96.44 90 LEU A N 1
ATOM 696 C CA . LEU A 1 90 ? 4.354 -6.381 9.893 1.00 96.44 90 LEU A CA 1
ATOM 697 C C . LEU A 1 90 ? 4.810 -5.992 11.301 1.00 96.44 90 LEU A C 1
ATOM 699 O O . LEU A 1 90 ? 4.128 -6.227 12.299 1.00 96.44 90 LEU A O 1
ATOM 703 N N . THR A 1 91 ? 5.956 -5.319 11.373 1.00 96.31 91 THR A N 1
ATOM 704 C CA . THR A 1 91 ? 6.357 -4.567 12.566 1.00 96.31 91 THR A CA 1
ATOM 705 C C . THR A 1 91 ? 5.775 -3.152 12.516 1.00 96.31 91 THR A C 1
ATOM 707 O O . THR A 1 91 ? 5.487 -2.620 11.442 1.00 96.31 91 THR A O 1
ATOM 710 N N . GLU A 1 92 ? 5.612 -2.521 13.681 1.00 95.75 92 GLU A N 1
ATOM 711 C CA . GLU A 1 92 ? 5.082 -1.153 13.802 1.00 95.75 92 GLU A CA 1
ATOM 712 C C . GLU A 1 92 ? 5.809 -0.128 12.904 1.00 95.75 92 GLU A C 1
ATOM 714 O O . GLU A 1 92 ? 5.127 0.563 12.142 1.00 95.75 92 GLU A O 1
ATOM 719 N N . PRO A 1 93 ? 7.158 -0.072 12.866 1.00 96.31 93 PRO A N 1
ATOM 720 C CA . PRO A 1 93 ? 7.862 0.856 11.979 1.00 96.31 93 PRO A CA 1
ATOM 721 C C . PRO A 1 93 ? 7.580 0.621 10.488 1.00 96.31 93 PRO A C 1
ATOM 723 O O . PRO A 1 93 ? 7.452 1.582 9.725 1.00 96.31 93 PRO A O 1
ATOM 726 N N . VAL A 1 94 ? 7.460 -0.644 10.066 1.00 97.00 94 VAL A N 1
ATOM 727 C CA . VAL A 1 94 ? 7.195 -0.999 8.664 1.00 97.00 94 VAL A CA 1
ATOM 728 C C . VAL A 1 94 ? 5.770 -0.605 8.279 1.00 97.00 94 VAL A C 1
ATOM 730 O O . VAL A 1 94 ? 5.587 0.056 7.258 1.00 97.00 94 VAL A O 1
ATOM 733 N N . LEU A 1 95 ? 4.777 -0.901 9.128 1.00 96.81 95 LEU A N 1
ATOM 734 C CA . LEU A 1 95 ? 3.387 -0.488 8.904 1.00 96.81 95 LEU A CA 1
ATOM 735 C C . LEU A 1 95 ? 3.272 1.033 8.731 1.00 96.81 95 LEU A C 1
ATOM 737 O O . LEU A 1 95 ? 2.667 1.500 7.766 1.00 96.81 95 LEU A O 1
ATOM 741 N N . LEU A 1 96 ? 3.859 1.812 9.646 1.00 96.94 96 LEU A N 1
ATOM 742 C CA . LEU A 1 96 ? 3.793 3.275 9.589 1.00 96.94 96 LEU A CA 1
ATOM 743 C C . LEU A 1 96 ? 4.498 3.827 8.342 1.00 96.94 96 LEU A C 1
ATOM 745 O O . LEU A 1 96 ? 3.992 4.747 7.699 1.00 96.94 96 LEU A O 1
ATOM 749 N N . SER A 1 97 ? 5.639 3.252 7.958 1.00 97.50 97 SER A N 1
ATOM 750 C CA . SER A 1 97 ? 6.336 3.612 6.718 1.00 97.50 97 SER A CA 1
ATOM 751 C C . SER A 1 97 ? 5.475 3.354 5.473 1.00 97.50 97 SER A C 1
ATOM 753 O O . SER A 1 97 ? 5.365 4.223 4.599 1.00 97.50 97 SER A O 1
ATOM 755 N N . TRP A 1 98 ? 4.822 2.192 5.401 1.00 97.50 98 TRP A N 1
ATOM 756 C CA . TRP A 1 98 ? 3.975 1.809 4.271 1.00 97.50 98 TRP A CA 1
ATOM 757 C C . TRP A 1 98 ? 2.737 2.702 4.177 1.00 97.50 98 TRP A C 1
ATOM 759 O O . TRP A 1 98 ? 2.476 3.268 3.118 1.00 97.50 98 TRP A O 1
ATOM 769 N N . MET A 1 99 ? 2.039 2.933 5.293 1.00 97.31 99 MET A N 1
ATOM 770 C CA . MET A 1 99 ? 0.858 3.802 5.341 1.00 97.31 99 MET A CA 1
ATOM 771 C C . MET A 1 99 ? 1.169 5.232 4.882 1.00 97.31 99 MET A C 1
ATOM 773 O O . MET A 1 99 ? 0.460 5.770 4.027 1.00 97.31 99 MET A O 1
ATOM 777 N N . ARG A 1 100 ? 2.268 5.836 5.358 1.00 97.56 100 ARG A N 1
ATOM 778 C CA . ARG A 1 100 ? 2.710 7.167 4.895 1.00 97.56 100 ARG A CA 1
ATOM 779 C C . ARG A 1 100 ? 2.987 7.184 3.391 1.00 97.56 100 ARG A C 1
ATOM 781 O O . ARG A 1 100 ? 2.604 8.132 2.701 1.00 97.56 100 ARG A O 1
ATOM 788 N N . THR A 1 101 ? 3.608 6.126 2.873 1.00 97.38 101 THR A N 1
ATOM 789 C CA . THR A 1 101 ? 3.873 5.986 1.437 1.00 97.38 101 THR A CA 1
ATOM 790 C C . THR A 1 101 ? 2.575 5.883 0.632 1.00 97.38 101 THR A C 1
ATOM 792 O O . THR A 1 101 ? 2.424 6.561 -0.385 1.00 97.38 101 THR A O 1
ATOM 795 N N . TYR A 1 102 ? 1.594 5.107 1.096 1.00 97.31 102 TYR A N 1
ATOM 796 C CA . TYR A 1 102 ? 0.304 4.956 0.418 1.00 97.31 102 TYR A CA 1
ATOM 797 C C . TYR A 1 102 ? -0.498 6.252 0.395 1.00 97.31 102 TYR A C 1
ATOM 799 O O . TYR A 1 102 ? -1.056 6.601 -0.645 1.00 97.31 102 TYR A O 1
ATOM 807 N N . VAL A 1 103 ? -0.496 7.015 1.492 1.00 97.25 103 VAL A N 1
ATOM 808 C CA . VAL A 1 103 ? -1.092 8.360 1.526 1.00 97.25 103 VAL A CA 1
ATOM 809 C C . VAL A 1 103 ? -0.441 9.255 0.469 1.00 97.25 103 VAL A C 1
ATOM 811 O O . VAL A 1 103 ? -1.146 9.914 -0.299 1.00 97.25 103 VAL A O 1
ATOM 814 N N . ARG A 1 104 ? 0.896 9.246 0.366 1.00 96.06 104 ARG A N 1
ATOM 815 C CA . ARG A 1 104 ? 1.623 10.034 -0.639 1.00 96.06 104 ARG A CA 1
ATOM 816 C C . ARG A 1 104 ? 1.237 9.635 -2.062 1.00 96.06 104 ARG A C 1
ATOM 818 O O . ARG A 1 104 ? 0.896 10.509 -2.857 1.00 96.06 104 ARG A O 1
ATOM 825 N N . VAL A 1 105 ? 1.262 8.343 -2.374 1.00 96.19 105 VAL A N 1
ATOM 826 C CA . VAL A 1 105 ? 0.933 7.810 -3.705 1.00 96.19 105 VAL A CA 1
ATOM 827 C C . VAL A 1 105 ? -0.515 8.125 -4.074 1.00 96.19 105 VAL A C 1
ATOM 829 O O . VAL A 1 105 ? -0.765 8.643 -5.161 1.00 96.19 105 VAL A O 1
ATOM 832 N N . ARG A 1 106 ? -1.462 7.926 -3.148 1.00 95.81 106 ARG A N 1
ATOM 833 C CA . ARG A 1 106 ? -2.871 8.297 -3.337 1.00 95.81 106 ARG A CA 1
ATOM 834 C C . ARG A 1 106 ? -3.025 9.784 -3.638 1.00 95.81 106 ARG A C 1
ATOM 836 O O . ARG A 1 106 ? -3.811 10.140 -4.510 1.00 95.81 106 ARG A O 1
ATOM 843 N N . ASN A 1 107 ? -2.306 10.652 -2.928 1.00 95.12 107 ASN A N 1
ATOM 844 C CA . ASN A 1 107 ? -2.394 12.095 -3.145 1.00 95.12 107 ASN A CA 1
ATOM 845 C C . ASN A 1 107 ? -1.831 12.493 -4.511 1.00 95.12 107 ASN A C 1
ATOM 847 O O . ASN A 1 107 ? -2.449 13.298 -5.198 1.00 95.12 107 ASN A O 1
ATOM 851 N N . ILE A 1 108 ? -0.723 11.886 -4.952 1.00 94.94 108 ILE A N 1
ATOM 852 C CA . ILE A 1 108 ? -0.218 12.085 -6.318 1.00 94.94 108 ILE A CA 1
ATOM 853 C C . ILE A 1 108 ? -1.298 11.691 -7.336 1.00 94.94 108 ILE A C 1
ATOM 855 O O . ILE A 1 108 ? -1.595 12.492 -8.216 1.00 94.94 108 ILE A O 1
ATOM 859 N N . CYS A 1 109 ? -1.938 10.524 -7.188 1.00 94.31 109 CYS A N 1
ATOM 860 C CA . CYS A 1 109 ? -3.033 10.106 -8.072 1.00 94.31 109 CYS A CA 1
ATOM 861 C C . CYS A 1 109 ? -4.206 11.097 -8.074 1.00 94.31 109 CYS A C 1
ATOM 863 O O . CYS A 1 109 ? -4.705 11.448 -9.138 1.00 94.31 109 CYS A O 1
ATOM 865 N N . ALA A 1 110 ? -4.640 11.552 -6.895 1.00 94.50 110 ALA A N 1
ATOM 866 C CA . ALA A 1 110 ? -5.774 12.466 -6.744 1.00 94.50 110 ALA A CA 1
ATOM 867 C C . ALA A 1 110 ? -5.517 13.857 -7.342 1.00 94.50 110 ALA A C 1
ATOM 869 O O . ALA A 1 110 ? -6.455 14.524 -7.759 1.00 94.50 110 ALA A O 1
ATOM 870 N N . HIS A 1 111 ? -4.256 14.281 -7.413 1.00 94.62 111 HIS A N 1
ATOM 871 C CA . HIS A 1 111 ? -3.848 15.505 -8.103 1.00 94.62 111 HIS A CA 1
ATOM 872 C C . HIS A 1 111 ? -3.431 15.256 -9.561 1.00 94.62 111 HIS A C 1
ATOM 874 O O . HIS A 1 111 ? -2.785 16.110 -10.163 1.00 94.62 111 HIS A O 1
ATOM 880 N N . HIS A 1 112 ? -3.752 14.084 -10.126 1.00 93.06 112 HIS A N 1
ATOM 881 C CA . HIS A 1 112 ? -3.368 13.670 -11.482 1.00 93.06 112 HIS A CA 1
ATOM 882 C C . HIS A 1 112 ? -1.858 13.785 -11.759 1.00 93.06 112 HIS A C 1
ATOM 884 O O . HIS A 1 112 ? -1.413 13.997 -12.888 1.00 93.06 112 HIS A O 1
ATOM 890 N N . GLY A 1 113 ? -1.051 13.636 -10.711 1.00 92.25 113 GLY A N 1
ATOM 891 C CA . GLY A 1 113 ? 0.394 13.681 -10.786 1.00 92.25 113 GLY A CA 1
ATOM 892 C C . GLY A 1 113 ? 0.978 12.429 -11.436 1.00 92.25 113 GLY A C 1
ATOM 893 O O . GLY A 1 113 ? 0.396 11.343 -11.453 1.00 92.25 113 GLY A O 1
ATOM 894 N N . ARG A 1 114 ? 2.189 12.575 -11.970 1.00 91.31 114 ARG A N 1
ATOM 895 C CA . ARG A 1 114 ? 2.902 11.497 -12.654 1.00 91.31 114 ARG A CA 1
ATOM 896 C C . ARG A 1 114 ? 3.590 10.579 -11.643 1.00 91.31 114 ARG A C 1
ATOM 898 O O . ARG A 1 114 ? 4.457 11.039 -10.915 1.00 91.31 114 ARG A O 1
ATOM 905 N N . LEU A 1 115 ? 3.259 9.284 -11.643 1.00 92.12 115 LEU A N 1
ATOM 906 C CA . LEU A 1 115 ? 3.904 8.281 -10.774 1.00 92.12 115 LEU A CA 1
ATOM 907 C C . LEU A 1 115 ? 5.046 7.505 -11.442 1.00 92.12 115 LEU A C 1
ATOM 909 O O . LEU A 1 115 ? 5.966 7.054 -10.768 1.00 92.12 115 LEU A O 1
ATOM 913 N N . TRP A 1 116 ? 4.987 7.317 -12.761 1.00 90.69 116 TRP A N 1
ATOM 914 C CA . TRP A 1 116 ? 5.755 6.257 -13.419 1.00 90.69 116 TRP A CA 1
ATOM 915 C C . TRP A 1 116 ? 7.260 6.541 -13.596 1.00 90.69 116 TRP A C 1
ATOM 917 O O . TRP A 1 116 ? 8.023 5.616 -13.843 1.00 90.69 116 TRP A O 1
ATOM 927 N N . ASN A 1 117 ? 7.711 7.792 -13.480 1.00 91.38 117 ASN A N 1
ATOM 928 C CA . ASN A 1 117 ? 9.125 8.169 -13.644 1.00 91.38 117 ASN A CA 1
ATOM 929 C C . ASN A 1 117 ? 9.645 9.129 -12.562 1.00 91.38 117 ASN A C 1
ATOM 931 O O . ASN A 1 117 ? 10.716 9.717 -12.724 1.00 91.38 117 ASN A O 1
ATOM 935 N N . VAL A 1 118 ? 8.924 9.275 -11.450 1.00 86.88 118 VAL A N 1
ATOM 936 C CA . VAL A 1 118 ? 9.311 10.160 -10.343 1.00 86.88 118 VAL A CA 1
ATOM 937 C C . VAL A 1 118 ? 9.852 9.353 -9.166 1.00 86.88 118 VAL A C 1
ATOM 939 O O . VAL A 1 118 ? 9.505 8.186 -8.983 1.00 86.88 118 VAL A O 1
ATOM 942 N N . GLY A 1 119 ? 10.723 9.967 -8.366 1.00 87.94 119 GLY A N 1
ATOM 943 C CA . GLY A 1 119 ? 11.025 9.447 -7.035 1.00 87.94 119 GLY A CA 1
ATOM 944 C C . GLY A 1 119 ? 9.850 9.735 -6.101 1.00 87.94 119 GLY A C 1
ATOM 945 O O . GLY A 1 119 ? 9.353 10.859 -6.079 1.00 87.94 119 GLY A O 1
ATOM 946 N N . ILE A 1 120 ? 9.402 8.741 -5.331 1.00 88.50 120 ILE A N 1
ATOM 947 C CA . ILE A 1 120 ? 8.237 8.899 -4.437 1.00 88.50 120 ILE A CA 1
ATOM 948 C C . ILE A 1 120 ? 8.568 9.814 -3.240 1.00 88.50 120 ILE A C 1
ATOM 950 O O . ILE A 1 120 ? 7.686 10.477 -2.690 1.00 88.50 120 ILE A O 1
ATOM 954 N N . GLY A 1 121 ? 9.850 9.885 -2.858 1.00 89.88 121 GLY A N 1
ATOM 955 C CA . GLY A 1 121 ? 10.375 10.696 -1.750 1.00 89.88 121 GLY A CA 1
ATOM 956 C C . GLY A 1 121 ? 10.166 10.051 -0.378 1.00 89.88 121 GLY A C 1
ATOM 957 O O . GLY A 1 121 ? 11.076 10.054 0.444 1.00 89.88 121 GLY A O 1
ATOM 958 N N . VAL A 1 122 ? 9.007 9.425 -0.172 1.00 92.69 122 VAL A N 1
ATOM 959 C CA . VAL A 1 122 ? 8.693 8.573 0.982 1.00 92.69 122 VAL A CA 1
ATOM 960 C C . VAL A 1 122 ? 8.508 7.155 0.456 1.00 92.69 122 VAL A C 1
ATOM 962 O O . VAL A 1 122 ? 7.496 6.877 -0.179 1.00 92.69 122 VAL A O 1
ATOM 965 N N . ASN A 1 123 ? 9.512 6.298 0.640 1.00 93.75 123 ASN A N 1
ATOM 966 C CA . ASN A 1 123 ? 9.482 4.929 0.122 1.00 93.75 123 ASN A CA 1
ATOM 967 C C . ASN A 1 123 ? 9.089 3.937 1.226 1.00 93.75 123 ASN A C 1
ATOM 969 O O . ASN A 1 123 ? 9.405 4.187 2.397 1.00 93.75 123 ASN A O 1
ATOM 973 N N . PRO A 1 124 ? 8.443 2.810 0.873 1.00 96.12 124 PRO A N 1
ATOM 974 C CA . PRO A 1 124 ? 8.123 1.771 1.841 1.00 96.12 124 PRO A CA 1
ATOM 975 C C . PRO A 1 124 ? 9.413 1.188 2.427 1.00 96.12 124 PRO A C 1
ATOM 977 O O . PRO A 1 124 ? 10.360 0.916 1.695 1.00 96.12 124 PRO A O 1
ATOM 980 N N . ALA A 1 125 ? 9.455 0.975 3.739 1.00 96.38 125 ALA A N 1
ATOM 981 C CA . ALA A 1 125 ? 10.536 0.233 4.374 1.00 96.38 125 ALA A CA 1
ATOM 982 C C . ALA A 1 125 ? 10.542 -1.223 3.884 1.00 96.38 125 ALA A C 1
ATOM 984 O O . ALA A 1 125 ? 9.481 -1.829 3.728 1.00 96.38 125 ALA A O 1
ATOM 985 N N . ILE A 1 126 ? 11.727 -1.795 3.677 1.00 94.81 126 ILE A N 1
ATOM 986 C CA . ILE A 1 126 ? 11.861 -3.218 3.352 1.00 94.81 126 ILE A CA 1
ATOM 987 C C . ILE A 1 126 ? 11.587 -4.019 4.637 1.00 94.81 126 ILE A C 1
ATOM 989 O O . ILE A 1 126 ? 12.213 -3.739 5.666 1.00 94.81 126 ILE A O 1
ATOM 993 N N . PRO A 1 127 ? 10.635 -4.969 4.630 1.00 93.19 1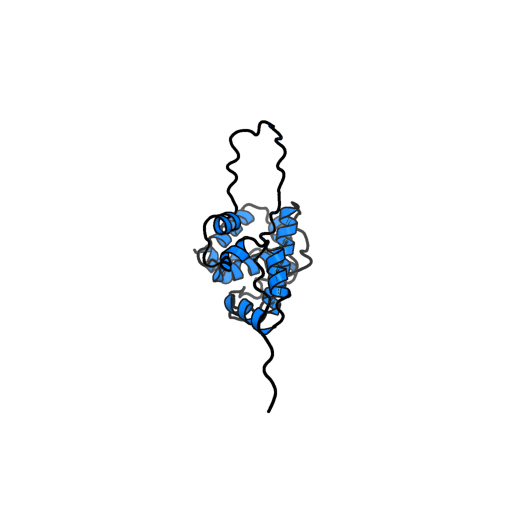27 PRO A N 1
ATOM 994 C CA . PRO A 1 127 ? 10.344 -5.778 5.800 1.00 93.19 127 PRO A CA 1
ATOM 995 C C . PRO A 1 127 ? 11.513 -6.722 6.086 1.00 93.19 127 PRO A C 1
ATOM 997 O O . PRO A 1 127 ? 12.112 -7.294 5.183 1.00 93.19 127 PRO A O 1
ATOM 1000 N N . ASN A 1 128 ? 11.813 -6.902 7.368 1.00 85.31 128 ASN A N 1
ATOM 1001 C CA . ASN A 1 128 ? 12.822 -7.839 7.864 1.00 85.31 128 ASN A CA 1
ATOM 1002 C C . ASN A 1 128 ? 12.204 -9.100 8.492 1.00 85.31 128 ASN A C 1
ATOM 1004 O O . ASN A 1 128 ? 12.923 -9.956 8.998 1.00 85.31 128 ASN A O 1
ATOM 1008 N N . SER A 1 129 ? 10.872 -9.190 8.500 1.00 81.50 129 SER A N 1
ATOM 1009 C CA . SER A 1 129 ? 10.127 -10.312 9.058 1.00 81.50 129 SER A CA 1
ATOM 1010 C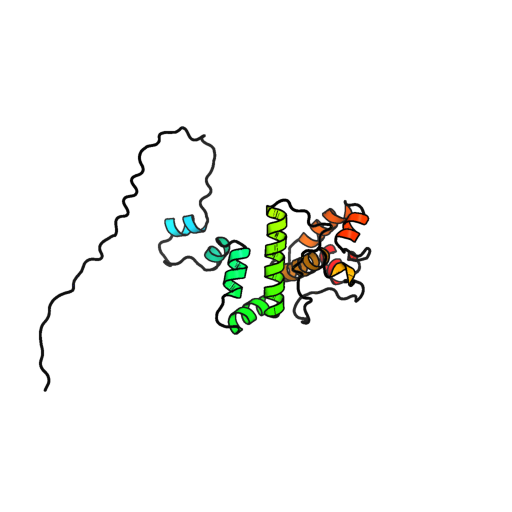 C . SER A 1 129 ? 9.687 -11.267 7.955 1.00 81.50 129 SER A C 1
ATOM 1012 O O . SER A 1 129 ? 9.207 -10.826 6.914 1.00 81.50 129 SER A O 1
ATOM 1014 N N . SER A 1 130 ? 9.759 -12.569 8.226 1.00 85.88 130 SER A N 1
ATOM 1015 C CA . SER A 1 130 ? 9.206 -13.622 7.369 1.00 85.88 130 SER A CA 1
ATOM 1016 C C . SER A 1 130 ? 7.683 -13.779 7.492 1.00 85.88 130 SER A C 1
ATOM 1018 O O . SER A 1 130 ? 7.093 -14.597 6.791 1.00 85.88 130 SER A O 1
ATOM 1020 N N . SER A 1 131 ? 7.030 -13.024 8.386 1.00 90.94 131 SER A N 1
ATOM 1021 C CA . SER A 1 131 ? 5.578 -13.107 8.618 1.00 90.94 131 SER A CA 1
ATOM 1022 C C . SER A 1 131 ? 4.738 -12.474 7.506 1.00 90.94 131 SER A C 1
ATOM 1024 O O . SER A 1 131 ? 3.554 -12.781 7.393 1.00 90.94 131 SER A O 1
ATOM 1026 N N . ILE A 1 132 ? 5.332 -11.579 6.717 1.00 93.25 132 ILE A N 1
ATOM 1027 C CA . ILE A 1 132 ? 4.709 -10.978 5.541 1.00 93.25 132 ILE A CA 1
ATOM 1028 C C . ILE A 1 132 ? 5.302 -11.629 4.298 1.00 93.25 132 ILE A C 1
ATOM 1030 O O . ILE A 1 132 ? 6.500 -11.906 4.239 1.00 93.25 132 ILE A O 1
ATOM 1034 N N . SER A 1 133 ? 4.475 -11.848 3.279 1.00 93.00 133 SER A N 1
ATOM 1035 C CA . SER A 1 133 ? 5.025 -12.260 1.999 1.00 93.00 133 SER A CA 1
ATOM 1036 C C . SER A 1 133 ? 5.867 -11.153 1.382 1.00 93.00 133 SER A C 1
ATOM 1038 O O . SER A 1 133 ? 5.435 -10.005 1.296 1.00 93.00 133 SER A O 1
ATOM 1040 N N . TRP A 1 134 ? 7.041 -11.519 0.886 1.00 95.25 134 TRP A N 1
ATOM 1041 C CA . TRP A 1 134 ? 7.960 -10.594 0.243 1.00 95.25 134 TRP A CA 1
ATOM 1042 C C . TRP A 1 134 ? 8.697 -11.258 -0.925 1.00 95.25 134 TRP A C 1
ATOM 1044 O O . TRP A 1 134 ? 8.592 -12.474 -1.102 1.00 95.25 134 TRP A O 1
ATOM 1054 N N . LEU A 1 135 ? 9.407 -10.446 -1.715 1.00 94.25 135 LEU A N 1
ATOM 1055 C CA . LEU A 1 135 ? 10.323 -10.902 -2.767 1.00 94.25 135 LEU A CA 1
ATOM 1056 C C . LEU A 1 135 ? 11.380 -11.842 -2.179 1.00 94.25 135 LEU A C 1
ATOM 1058 O O . LEU A 1 135 ? 11.814 -11.634 -1.041 1.00 94.25 135 LEU A O 1
ATOM 1062 N N . LYS A 1 136 ? 11.785 -12.854 -2.948 1.00 87.62 136 LYS A N 1
ATOM 1063 C CA . LYS A 1 136 ? 12.727 -13.885 -2.490 1.00 87.62 136 LYS A CA 1
ATOM 1064 C C . LYS A 1 136 ? 14.079 -13.839 -3.189 1.00 87.62 136 LYS A C 1
ATOM 1066 O O . LYS A 1 136 ? 15.066 -14.223 -2.572 1.00 87.62 136 LYS A O 1
ATOM 1071 N N . ASP A 1 137 ? 14.124 -13.418 -4.447 1.00 81.25 137 ASP A N 1
ATOM 1072 C CA . ASP A 1 137 ? 15.361 -13.309 -5.214 1.00 81.25 137 ASP A CA 1
ATOM 1073 C C . ASP A 1 137 ? 16.066 -11.978 -4.893 1.00 81.25 137 ASP A C 1
ATOM 1075 O O . ASP A 1 137 ? 15.461 -10.902 -4.945 1.00 81.25 137 ASP A O 1
ATOM 1079 N N . ASP A 1 138 ? 17.366 -12.038 -4.599 1.00 74.69 138 ASP A N 1
ATOM 1080 C CA . ASP A 1 138 ? 18.220 -10.869 -4.355 1.00 74.69 138 ASP A CA 1
ATOM 1081 C C . ASP A 1 138 ? 18.222 -9.890 -5.546 1.00 74.69 138 ASP A C 1
ATOM 1083 O O . ASP A 1 138 ? 18.397 -8.678 -5.389 1.00 74.69 138 ASP A O 1
ATOM 1087 N N . HIS A 1 139 ? 17.988 -10.389 -6.762 1.00 79.19 139 HIS A N 1
ATOM 1088 C 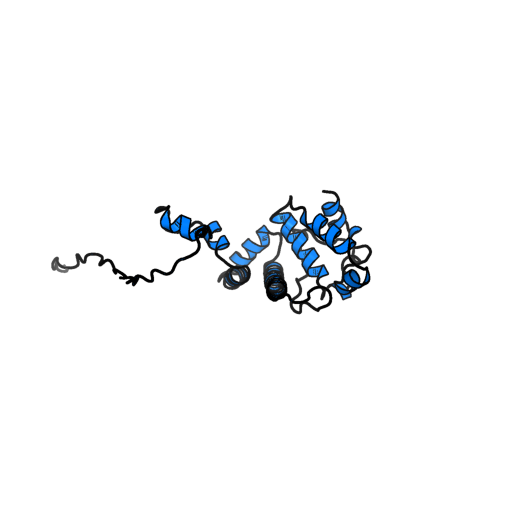CA . HIS A 1 139 ? 17.883 -9.591 -7.979 1.00 79.19 139 HIS A CA 1
ATOM 1089 C C . HIS A 1 139 ? 16.472 -9.054 -8.249 1.00 79.19 139 HIS A C 1
ATOM 1091 O O . HIS A 1 139 ? 16.313 -8.181 -9.112 1.00 79.19 139 HIS A O 1
ATOM 1097 N N . ALA A 1 140 ? 15.452 -9.503 -7.511 1.00 83.62 140 ALA A N 1
ATOM 1098 C CA . ALA A 1 140 ? 14.078 -9.047 -7.701 1.00 83.62 140 ALA A CA 1
ATOM 1099 C C . ALA A 1 140 ? 13.841 -7.620 -7.197 1.00 83.62 140 ALA A C 1
ATOM 1101 O O . ALA A 1 140 ? 12.890 -6.977 -7.646 1.00 83.62 140 ALA A O 1
ATOM 1102 N N . LEU A 1 141 ? 14.705 -7.090 -6.322 1.00 90.31 141 LEU A N 1
ATOM 1103 C CA . LEU A 1 141 ? 14.685 -5.693 -5.882 1.00 90.31 141 LEU A CA 1
ATOM 1104 C C . LEU A 1 141 ? 16.065 -5.034 -6.054 1.00 90.31 141 LEU A C 1
ATOM 1106 O O . LEU A 1 141 ? 16.785 -4.827 -5.081 1.00 90.31 141 LEU A O 1
ATOM 1110 N N . PRO A 1 142 ? 16.457 -4.654 -7.282 1.00 91.19 142 PRO A N 1
ATOM 1111 C CA . PRO A 1 142 ? 17.731 -3.980 -7.487 1.00 91.19 142 PRO A CA 1
ATOM 1112 C C . PRO A 1 142 ? 17.703 -2.578 -6.857 1.00 91.19 142 PRO A C 1
ATOM 1114 O O . PRO A 1 142 ? 16.667 -1.916 -6.862 1.00 91.19 142 PRO A O 1
ATOM 1117 N N . ALA A 1 143 ? 18.857 -2.062 -6.419 1.00 89.19 143 ALA A N 1
ATOM 1118 C CA . ALA A 1 143 ? 18.965 -0.778 -5.703 1.00 89.19 143 ALA A CA 1
ATOM 1119 C C . ALA A 1 143 ? 18.279 0.413 -6.409 1.00 89.19 143 ALA A C 1
ATOM 1121 O O . ALA A 1 143 ? 17.726 1.318 -5.780 1.00 89.19 143 ALA A O 1
ATOM 1122 N N . ARG A 1 144 ? 18.250 0.409 -7.750 1.00 88.19 144 ARG A N 1
ATOM 1123 C CA . ARG A 1 144 ? 17.546 1.429 -8.551 1.00 88.19 144 ARG A CA 1
ATOM 1124 C C . ARG A 1 144 ? 16.031 1.468 -8.311 1.00 88.19 144 ARG A C 1
ATOM 1126 O O . ARG A 1 144 ? 15.404 2.483 -8.609 1.00 88.19 144 ARG A O 1
ATOM 1133 N N . SER A 1 145 ? 15.450 0.373 -7.833 1.00 91.56 145 SER A N 1
ATOM 1134 C CA . SER A 1 145 ? 14.015 0.167 -7.640 1.00 91.56 145 SER A CA 1
ATOM 1135 C C . SER A 1 145 ? 13.537 0.576 -6.251 1.00 91.56 145 SER A C 1
ATOM 1137 O O . SER A 1 145 ? 12.359 0.891 -6.094 1.00 91.56 145 SER A O 1
ATOM 1139 N N . GLU A 1 146 ? 14.438 0.662 -5.269 1.00 90.19 146 GLU A N 1
ATOM 1140 C CA . GLU A 1 146 ? 14.111 1.009 -3.877 1.00 90.19 146 GLU A CA 1
ATOM 1141 C C . GLU A 1 146 ? 13.479 2.399 -3.724 1.00 90.19 146 GLU A C 1
ATOM 1143 O O . GLU A 1 146 ? 12.719 2.660 -2.796 1.00 90.19 146 GLU A O 1
ATOM 1148 N N . LYS A 1 147 ? 13.784 3.315 -4.650 1.00 90.94 147 LYS A N 1
ATOM 1149 C CA . LYS A 1 147 ? 13.269 4.695 -4.647 1.00 90.94 147 LYS A CA 1
ATOM 1150 C C . LYS A 1 147 ? 12.175 4.934 -5.688 1.00 90.94 147 LYS A C 1
ATOM 1152 O O . LYS A 1 147 ? 11.867 6.084 -6.015 1.00 90.94 147 LYS A O 1
ATOM 1157 N N . ARG A 1 148 ? 11.646 3.860 -6.277 1.00 94.25 148 ARG A N 1
ATOM 1158 C CA . ARG A 1 148 ? 10.724 3.898 -7.415 1.00 94.25 148 ARG A CA 1
ATOM 1159 C C . ARG A 1 148 ? 9.394 3.236 -7.075 1.00 94.25 148 ARG A C 1
ATOM 1161 O O . ARG A 1 148 ? 9.239 2.585 -6.045 1.00 94.25 148 ARG A O 1
ATOM 1168 N N . LEU A 1 149 ? 8.429 3.411 -7.977 1.00 96.00 149 LEU A N 1
ATOM 1169 C CA . LEU A 1 149 ? 7.069 2.902 -7.819 1.00 96.00 149 LEU A CA 1
ATOM 1170 C C . LEU A 1 149 ? 7.029 1.387 -7.581 1.00 96.00 149 LEU A C 1
ATOM 1172 O O . LEU A 1 149 ? 6.160 0.921 -6.854 1.00 96.00 149 LEU A O 1
ATOM 1176 N N . TYR A 1 150 ? 7.971 0.624 -8.137 1.00 96.50 150 TYR A N 1
ATOM 1177 C CA . TYR A 1 150 ? 8.004 -0.826 -7.971 1.00 96.50 150 TYR A CA 1
ATOM 1178 C C . TYR A 1 150 ? 7.987 -1.282 -6.505 1.00 96.50 150 TYR A C 1
ATOM 1180 O O . TYR A 1 150 ? 7.178 -2.138 -6.162 1.00 96.50 150 TYR A O 1
ATOM 1188 N N . LEU A 1 151 ? 8.767 -0.661 -5.610 1.00 96.12 151 LEU A N 1
ATOM 1189 C CA . LEU A 1 151 ? 8.749 -1.033 -4.187 1.00 96.12 151 LEU A CA 1
ATOM 1190 C C . LEU A 1 151 ? 7.376 -0.777 -3.533 1.00 96.12 151 LEU A C 1
ATOM 1192 O O . LEU A 1 151 ? 6.920 -1.540 -2.679 1.00 96.12 151 LEU A O 1
ATOM 1196 N N . VAL A 1 152 ? 6.667 0.265 -3.978 1.00 97.31 152 VAL A N 1
ATOM 1197 C CA . VAL A 1 152 ? 5.280 0.523 -3.559 1.00 97.31 152 VAL A CA 1
ATOM 1198 C C . VAL A 1 152 ? 4.360 -0.597 -4.040 1.00 97.31 152 VAL A C 1
ATOM 1200 O O . VAL A 1 152 ? 3.553 -1.087 -3.259 1.00 97.31 152 VAL A O 1
ATOM 1203 N N . LEU A 1 153 ? 4.492 -1.034 -5.294 1.00 97.25 153 LEU A N 1
ATOM 1204 C CA . LEU A 1 153 ? 3.664 -2.103 -5.862 1.00 97.25 153 LEU A CA 1
ATOM 1205 C C . LEU A 1 153 ? 3.880 -3.441 -5.142 1.00 97.25 153 LEU A C 1
ATOM 1207 O O . LEU A 1 153 ? 2.907 -4.121 -4.826 1.00 97.25 153 LEU A O 1
ATOM 1211 N N . VAL A 1 154 ? 5.131 -3.778 -4.825 1.00 97.31 154 VAL A N 1
ATOM 1212 C CA . VAL A 1 154 ? 5.484 -4.980 -4.053 1.00 97.31 154 VAL A CA 1
ATOM 1213 C C . VAL A 1 154 ? 4.845 -4.933 -2.664 1.00 97.31 154 VAL A C 1
ATOM 1215 O O . VAL A 1 154 ? 4.150 -5.869 -2.274 1.00 97.31 154 VAL A O 1
ATOM 1218 N N . SER A 1 155 ? 5.009 -3.822 -1.935 1.00 97.38 155 SER A N 1
ATOM 1219 C CA . SER A 1 155 ? 4.402 -3.686 -0.602 1.00 97.38 155 SER A CA 1
ATOM 1220 C C . SER A 1 155 ? 2.872 -3.717 -0.638 1.00 97.38 155 SER A C 1
ATOM 1222 O O . SER A 1 155 ? 2.257 -4.331 0.228 1.00 97.38 155 SER A O 1
ATOM 1224 N N . LEU A 1 156 ? 2.238 -3.122 -1.655 1.00 97.44 156 LEU A N 1
ATOM 1225 C CA . LEU A 1 156 ? 0.786 -3.202 -1.831 1.00 97.44 156 LEU A CA 1
ATOM 1226 C C . LEU A 1 156 ? 0.315 -4.641 -2.040 1.00 97.44 156 LEU A C 1
ATOM 1228 O O . LEU A 1 156 ? -0.643 -5.050 -1.386 1.00 97.44 156 LEU A O 1
ATOM 1232 N N . GLN A 1 157 ? 0.981 -5.415 -2.903 1.00 97.44 157 GLN A N 1
ATOM 1233 C CA . GLN A 1 157 ? 0.634 -6.826 -3.087 1.00 97.44 157 GLN A CA 1
ATOM 1234 C C . GLN A 1 157 ? 0.796 -7.613 -1.782 1.00 97.44 157 GLN A C 1
ATOM 1236 O O . GLN A 1 157 ? -0.092 -8.381 -1.427 1.00 97.44 157 GLN A O 1
ATOM 1241 N N . ALA A 1 158 ? 1.869 -7.363 -1.029 1.00 96.94 158 ALA A N 1
ATOM 1242 C CA . ALA A 1 158 ? 2.093 -8.007 0.260 1.00 96.94 158 ALA A CA 1
ATOM 1243 C C . ALA A 1 158 ? 0.950 -7.731 1.258 1.00 96.94 158 ALA A C 1
ATOM 1245 O O . ALA A 1 158 ? 0.469 -8.650 1.917 1.00 96.94 158 ALA A O 1
ATOM 1246 N N . VAL A 1 159 ? 0.449 -6.490 1.336 1.00 96.62 159 VAL A N 1
ATOM 1247 C CA . VAL A 1 159 ? -0.736 -6.171 2.157 1.00 96.62 159 VAL A CA 1
ATOM 1248 C C . VAL A 1 159 ? -1.978 -6.897 1.640 1.00 96.62 159 VAL A C 1
ATOM 1250 O O . VAL A 1 159 ? -2.752 -7.434 2.436 1.00 96.62 159 VAL A O 1
ATOM 1253 N N . LEU A 1 160 ? -2.182 -6.919 0.319 1.00 96.81 160 LEU A N 1
ATOM 1254 C CA . LEU A 1 160 ? -3.336 -7.567 -0.307 1.00 96.81 160 LEU A CA 1
ATOM 1255 C C . LEU A 1 160 ? -3.387 -9.069 -0.027 1.00 96.81 160 LEU A C 1
ATOM 1257 O O . LEU A 1 160 ? -4.488 -9.589 0.129 1.00 96.81 160 LEU A O 1
ATOM 1261 N N . ASP A 1 161 ? -2.250 -9.741 0.137 1.00 95.19 161 ASP A N 1
ATOM 1262 C CA . ASP A 1 161 ? -2.217 -11.156 0.524 1.00 95.19 161 ASP A CA 1
ATOM 1263 C C . ASP A 1 161 ? -2.898 -11.423 1.867 1.00 95.19 161 ASP A C 1
ATOM 1265 O O . ASP A 1 161 ? -3.465 -12.497 2.060 1.00 95.19 161 ASP A O 1
ATOM 1269 N N . VAL A 1 162 ? -2.887 -10.442 2.774 1.00 95.31 162 VAL A N 1
ATOM 1270 C CA . VAL A 1 162 ? -3.530 -10.551 4.087 1.00 95.31 162 VAL A CA 1
ATOM 1271 C C . VAL A 1 162 ? -4.957 -10.013 4.055 1.00 95.31 162 VAL A C 1
ATOM 1273 O O . VAL A 1 162 ? -5.886 -10.677 4.512 1.00 95.31 162 VAL A O 1
ATOM 1276 N N . VAL A 1 163 ? -5.157 -8.804 3.522 1.00 94.56 163 VAL A N 1
ATOM 1277 C CA . VAL A 1 163 ? -6.452 -8.105 3.632 1.00 94.56 163 VAL A CA 1
ATOM 1278 C C . VAL A 1 163 ? -7.445 -8.496 2.538 1.00 94.56 163 VAL A C 1
ATOM 1280 O O . VAL A 1 163 ? -8.649 -8.301 2.695 1.00 94.56 163 VAL A O 1
ATOM 1283 N N . SER A 1 164 ? -6.964 -9.024 1.412 1.00 95.88 164 SER A N 1
ATOM 1284 C CA . SER A 1 164 ? -7.794 -9.455 0.288 1.00 95.88 164 SER A CA 1
ATOM 1285 C C . SER A 1 164 ? -7.145 -10.629 -0.472 1.00 95.88 164 SER A C 1
ATOM 1287 O O . SER A 1 164 ? -6.767 -10.479 -1.636 1.00 95.88 164 SER A O 1
ATOM 1289 N N . PRO A 1 165 ? -7.044 -11.833 0.134 1.00 93.94 165 PRO A N 1
ATOM 1290 C CA . PRO A 1 165 ? -6.255 -12.949 -0.421 1.00 93.94 165 PRO A CA 1
ATOM 1291 C C . PRO A 1 165 ? -6.711 -13.446 -1.806 1.00 93.94 165 PRO A C 1
ATOM 1293 O O . PRO A 1 165 ? -5.954 -14.096 -2.535 1.00 93.94 165 PRO A O 1
ATOM 1296 N N . ARG A 1 166 ? -7.972 -13.150 -2.156 1.00 94.50 166 ARG A N 1
ATOM 1297 C CA . ARG A 1 166 ? -8.625 -13.476 -3.436 1.00 94.50 166 ARG A CA 1
ATOM 1298 C C . ARG A 1 166 ? -8.566 -12.332 -4.458 1.00 94.50 166 ARG A C 1
ATOM 1300 O O . ARG A 1 166 ? -9.260 -12.376 -5.467 1.00 94.50 166 ARG A O 1
ATOM 1307 N N . SER A 1 167 ? -7.805 -11.279 -4.180 1.00 95.75 167 SER A N 1
ATOM 1308 C CA . SER A 1 167 ? -7.651 -10.143 -5.083 1.00 95.75 167 SER A CA 1
ATOM 1309 C C . SER A 1 167 ? -6.941 -10.556 -6.372 1.00 95.75 167 SER A C 1
ATOM 1311 O O . SER A 1 167 ? -5.865 -11.144 -6.334 1.00 95.75 167 SER A O 1
ATOM 1313 N N . THR A 1 168 ? -7.494 -10.154 -7.516 1.00 96.31 168 THR A N 1
ATOM 1314 C CA . THR A 1 168 ? -6.874 -10.296 -8.848 1.00 96.31 168 THR A CA 1
ATOM 1315 C C . THR A 1 168 ? -5.964 -9.112 -9.196 1.00 96.31 16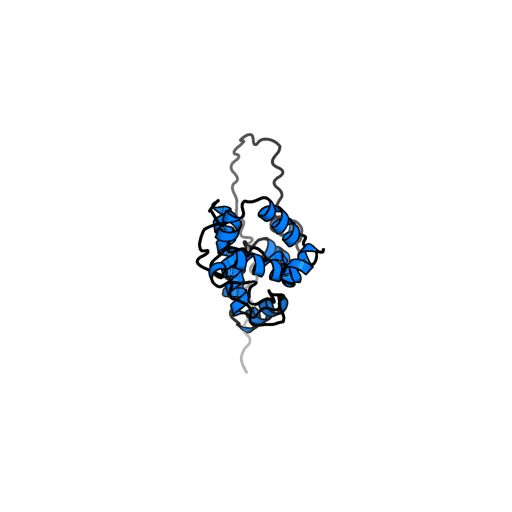8 THR A C 1
ATOM 1317 O O . THR A 1 168 ? -5.682 -8.833 -10.361 1.00 96.31 168 THR A O 1
ATOM 1320 N N . TRP A 1 169 ? -5.552 -8.322 -8.198 1.00 97.69 169 TRP A N 1
ATOM 1321 C CA . TRP A 1 169 ? -4.789 -7.094 -8.423 1.00 97.69 169 TRP A CA 1
ATOM 1322 C C . TRP A 1 169 ? -3.448 -7.340 -9.116 1.00 97.69 169 TRP A C 1
ATOM 1324 O O . TRP A 1 169 ? -3.130 -6.582 -10.026 1.00 97.69 169 TRP A O 1
ATOM 1334 N N . ALA A 1 170 ? -2.710 -8.396 -8.756 1.00 97.31 170 ALA A N 1
ATOM 1335 C CA . ALA A 1 170 ? -1.441 -8.726 -9.407 1.00 97.31 170 ALA A CA 1
ATOM 1336 C C . ALA A 1 170 ? -1.617 -8.960 -10.913 1.00 97.31 170 ALA A C 1
ATOM 1338 O O . ALA A 1 170 ? -0.877 -8.382 -11.706 1.00 97.31 170 ALA A O 1
ATOM 1339 N N . GLN A 1 171 ? -2.650 -9.713 -11.307 1.00 96.88 171 GLN A N 1
ATOM 1340 C CA . GLN A 1 171 ? -2.966 -9.945 -12.715 1.00 96.88 171 GLN A CA 1
ATOM 1341 C C . GLN A 1 171 ? -3.322 -8.640 -13.435 1.00 96.88 171 GLN A C 1
ATOM 1343 O O . GLN A 1 171 ? -2.749 -8.321 -14.471 1.00 96.88 171 GLN A O 1
ATOM 1348 N N . ARG A 1 172 ? -4.192 -7.812 -12.841 1.00 97.44 172 ARG A N 1
ATOM 1349 C CA . ARG A 1 172 ? -4.550 -6.504 -13.419 1.00 97.44 172 ARG A CA 1
ATOM 1350 C C . ARG A 1 172 ? -3.350 -5.565 -13.541 1.00 97.44 172 ARG A C 1
ATOM 1352 O O . ARG A 1 172 ? -3.271 -4.800 -14.499 1.00 97.44 172 ARG A O 1
ATOM 1359 N N . LEU A 1 173 ? -2.434 -5.593 -12.570 1.00 96.88 173 LEU A N 1
ATOM 1360 C CA . LEU A 1 173 ? -1.184 -4.843 -12.632 1.00 96.88 173 LEU A CA 1
ATOM 1361 C C . LEU A 1 173 ? -0.328 -5.348 -13.792 1.00 96.88 173 LEU A C 1
ATOM 1363 O O . LEU A 1 173 ? 0.134 -4.528 -14.581 1.00 96.88 173 LEU A O 1
ATOM 1367 N N . HIS A 1 174 ? -0.138 -6.664 -13.893 1.00 96.69 174 HIS A N 1
ATOM 1368 C CA . HIS A 1 174 ? 0.610 -7.294 -14.972 1.00 96.69 174 HIS A CA 1
ATOM 1369 C C . HIS A 1 174 ? 0.048 -6.892 -16.338 1.00 96.69 174 HIS A C 1
ATOM 1371 O O . HIS A 1 174 ? 0.782 -6.338 -17.151 1.00 96.69 174 HIS A O 1
ATOM 1377 N N . ASP A 1 175 ? -1.254 -7.053 -16.564 1.00 96.31 175 ASP A N 1
ATOM 1378 C CA . ASP A 1 175 ? -1.893 -6.709 -17.838 1.00 96.31 175 ASP A CA 1
ATOM 1379 C C . ASP A 1 175 ? -1.725 -5.218 -18.169 1.00 96.31 175 ASP A C 1
ATOM 1381 O O . ASP A 1 175 ? -1.432 -4.842 -19.308 1.00 96.31 175 ASP A O 1
ATOM 1385 N N . LEU A 1 176 ? -1.833 -4.352 -17.153 1.00 95.50 176 LEU A N 1
ATOM 1386 C CA . LEU A 1 176 ? -1.641 -2.914 -17.304 1.00 95.50 176 LEU A CA 1
ATOM 1387 C C . LEU A 1 176 ? -0.209 -2.551 -17.703 1.00 95.50 176 LEU A C 1
ATOM 1389 O O . LEU A 1 176 ? -0.035 -1.667 -18.546 1.00 95.50 176 LEU A O 1
ATOM 1393 N N . VAL A 1 177 ? 0.807 -3.151 -17.074 1.00 94.94 177 VAL A N 1
ATOM 1394 C CA . VAL A 1 177 ? 2.214 -2.812 -17.344 1.00 94.94 177 VAL A CA 1
ATOM 1395 C C . VAL A 1 177 ? 2.725 -3.494 -18.607 1.00 94.94 177 VAL A C 1
ATOM 1397 O O . VAL A 1 177 ? 3.444 -2.855 -19.368 1.00 94.94 177 VAL A O 1
ATOM 1400 N N . SER A 1 178 ? 2.302 -4.722 -18.898 1.00 93.88 178 SER A N 1
ATOM 1401 C CA . SER A 1 178 ? 2.702 -5.469 -20.098 1.00 93.88 178 SER A CA 1
ATOM 1402 C C . SER A 1 178 ? 2.225 -4.801 -21.391 1.00 93.88 178 SER A C 1
ATOM 1404 O O . SER A 1 178 ? 2.880 -4.910 -22.423 1.00 93.88 178 SER A O 1
ATOM 1406 N N . ALA A 1 179 ? 1.151 -4.009 -21.332 1.00 95.12 179 ALA A N 1
ATOM 1407 C CA . ALA A 1 179 ? 0.697 -3.167 -22.439 1.00 95.12 179 ALA A CA 1
ATOM 1408 C C . ALA A 1 179 ? 1.524 -1.874 -22.643 1.00 95.12 179 ALA A C 1
ATOM 1410 O O . ALA A 1 179 ? 1.183 -1.049 -23.496 1.00 95.12 179 ALA A O 1
ATOM 1411 N N . ARG A 1 180 ? 2.573 -1.622 -21.845 1.00 94.69 180 ARG A N 1
ATOM 1412 C CA . ARG A 1 180 ? 3.380 -0.387 -21.894 1.00 94.69 180 ARG A CA 1
ATOM 1413 C C . ARG A 1 180 ? 4.800 -0.653 -22.404 1.00 94.69 180 ARG A C 1
ATOM 1415 O O . ARG A 1 180 ? 5.336 -1.738 -22.203 1.00 94.69 180 ARG A O 1
ATOM 1422 N N . PRO A 1 181 ? 5.460 0.352 -23.011 1.00 94.69 181 PRO A N 1
ATOM 1423 C CA . PRO A 1 181 ? 6.843 0.210 -23.457 1.00 94.69 181 PRO A CA 1
ATOM 1424 C C . PRO A 1 181 ? 7.786 -0.173 -22.311 1.00 94.69 181 PRO A C 1
ATOM 1426 O O . PRO A 1 181 ? 7.677 0.367 -21.209 1.00 94.69 181 PRO A O 1
ATOM 1429 N N . ALA A 1 182 ? 8.790 -1.008 -22.593 1.00 93.06 182 ALA A N 1
ATOM 1430 C CA . ALA A 1 182 ? 9.779 -1.447 -21.600 1.00 93.06 182 ALA A CA 1
ATOM 1431 C C . ALA A 1 182 ? 10.508 -0.282 -20.896 1.00 93.06 182 ALA A C 1
ATOM 1433 O O . ALA A 1 182 ? 10.883 -0.385 -19.728 1.00 93.06 182 ALA A O 1
ATOM 1434 N N . MET A 1 183 ? 10.665 0.856 -21.581 1.00 93.31 183 MET A N 1
ATOM 1435 C CA . MET A 1 183 ? 11.225 2.084 -21.006 1.00 93.31 183 MET A CA 1
ATOM 1436 C C . MET A 1 183 ? 10.386 2.627 -19.834 1.00 93.31 183 MET A C 1
ATOM 1438 O O . MET A 1 183 ? 10.944 3.130 -18.854 1.00 93.31 183 MET A O 1
ATOM 1442 N N . ASN A 1 184 ? 9.057 2.496 -19.891 1.00 94.12 184 ASN A N 1
ATOM 1443 C CA . ASN A 1 184 ? 8.168 2.921 -18.811 1.00 94.12 184 ASN A CA 1
ATOM 1444 C C . ASN A 1 184 ? 8.366 2.035 -17.577 1.00 94.12 184 ASN A C 1
ATOM 1446 O O . ASN A 1 184 ? 8.463 2.551 -16.467 1.00 94.12 184 ASN A O 1
ATOM 1450 N N . LEU A 1 185 ? 8.486 0.719 -17.772 1.00 95.06 185 LEU A N 1
ATOM 1451 C CA . LEU A 1 185 ? 8.728 -0.244 -16.694 1.00 95.06 185 LEU A CA 1
ATOM 1452 C C . LEU A 1 185 ? 10.075 0.019 -16.023 1.00 95.06 185 LEU A C 1
ATOM 1454 O O . LEU A 1 185 ? 10.144 0.126 -14.800 1.00 95.06 185 LEU A O 1
ATOM 1458 N N . ALA A 1 186 ? 11.123 0.236 -16.820 1.00 94.06 186 ALA A N 1
ATOM 1459 C CA . ALA A 1 186 ? 12.441 0.597 -16.310 1.00 94.06 186 ALA A CA 1
ATOM 1460 C C . ALA A 1 186 ? 12.409 1.895 -15.482 1.00 94.06 186 ALA A C 1
ATOM 1462 O O . ALA A 1 186 ? 13.029 1.966 -14.421 1.00 94.06 186 ALA A O 1
ATOM 1463 N N . SER A 1 187 ? 11.639 2.898 -15.919 1.00 94.44 187 SER A N 1
ATOM 1464 C CA . SER A 1 187 ? 11.466 4.168 -15.194 1.00 94.44 187 SER A CA 1
ATOM 1465 C C . SER A 1 187 ? 10.706 4.004 -13.872 1.00 94.44 187 SER A C 1
ATOM 1467 O O . SER A 1 187 ? 11.016 4.687 -12.893 1.00 94.44 187 SER A O 1
ATOM 1469 N N . MET A 1 188 ? 9.764 3.055 -13.822 1.00 95.25 188 MET A N 1
ATOM 1470 C CA . MET A 1 188 ? 9.052 2.642 -12.605 1.00 95.25 188 MET A CA 1
ATOM 1471 C C . MET A 1 188 ? 9.915 1.789 -11.669 1.00 95.25 188 MET A C 1
ATOM 1473 O O . MET A 1 188 ? 9.491 1.499 -10.550 1.00 95.25 188 MET A O 1
ATOM 1477 N N . GLY A 1 189 ? 11.115 1.395 -12.102 1.00 95.00 189 GLY A N 1
ATOM 1478 C CA . GLY A 1 189 ? 11.984 0.479 -11.374 1.00 95.00 189 GLY A CA 1
ATOM 1479 C C . GLY A 1 189 ? 11.517 -0.975 -11.429 1.00 95.00 189 GLY A C 1
ATOM 1480 O O . GLY A 1 189 ? 11.942 -1.756 -10.592 1.00 95.00 189 GLY A O 1
ATOM 1481 N N . ILE A 1 190 ? 10.655 -1.359 -12.370 1.00 95.56 190 ILE A N 1
ATOM 1482 C CA . ILE A 1 190 ? 10.221 -2.752 -12.527 1.00 95.56 190 ILE A CA 1
ATOM 1483 C C . ILE A 1 190 ? 11.340 -3.526 -13.253 1.00 95.56 190 ILE A C 1
ATOM 1485 O O . ILE A 1 190 ? 11.712 -3.138 -14.370 1.00 95.56 190 ILE A O 1
ATOM 1489 N N . PRO A 1 191 ? 11.932 -4.575 -12.647 1.00 93.88 191 PRO A N 1
ATOM 1490 C CA . PRO A 1 191 ? 12.893 -5.442 -13.332 1.00 93.88 191 PRO A CA 1
ATOM 1491 C C . PRO A 1 191 ? 12.268 -6.143 -14.544 1.00 93.88 191 PRO A C 1
ATOM 1493 O O . PRO A 1 191 ? 11.071 -6.391 -14.569 1.00 93.88 191 PRO A O 1
ATOM 1496 N N . LYS A 1 192 ? 13.070 -6.504 -15.554 1.00 91.56 192 LYS A N 1
ATOM 1497 C CA . LYS A 1 192 ? 12.546 -7.238 -16.724 1.00 91.56 192 LYS A CA 1
ATOM 1498 C C . LYS A 1 192 ? 12.010 -8.625 -16.343 1.00 91.56 192 LYS A C 1
ATOM 1500 O O . LYS A 1 192 ? 11.015 -9.050 -16.904 1.00 91.56 192 LYS A O 1
ATOM 1505 N N . THR A 1 193 ? 12.657 -9.262 -15.374 1.00 90.62 193 THR A N 1
ATOM 1506 C CA . THR A 1 193 ? 12.380 -10.608 -14.851 1.00 90.62 193 THR A CA 1
ATOM 1507 C C . THR A 1 193 ? 11.537 -10.570 -13.574 1.00 90.62 193 THR A C 1
ATOM 1509 O O . THR A 1 193 ? 11.572 -11.490 -12.769 1.00 90.62 193 THR A O 1
ATOM 1512 N N . TRP A 1 194 ? 10.808 -9.477 -13.319 1.00 92.50 194 TRP A N 1
ATOM 1513 C CA . TRP A 1 194 ? 10.063 -9.316 -12.064 1.00 92.50 194 TRP A CA 1
ATOM 1514 C C . TRP A 1 194 ? 9.004 -10.405 -11.850 1.00 92.50 194 TRP A C 1
ATOM 1516 O O . TRP A 1 194 ? 8.753 -10.786 -10.715 1.00 92.50 194 TRP A O 1
ATOM 1526 N N . THR A 1 195 ? 8.416 -10.925 -12.929 1.00 93.62 195 THR A N 1
ATOM 1527 C CA . THR A 1 195 ? 7.444 -12.026 -12.902 1.00 93.62 195 THR A CA 1
ATOM 1528 C C . THR A 1 195 ? 8.047 -13.364 -12.494 1.00 93.62 195 THR A C 1
ATOM 1530 O O . THR A 1 195 ? 7.301 -14.255 -12.098 1.00 93.62 195 THR A O 1
ATOM 1533 N N . ASP A 1 196 ? 9.369 -13.500 -12.604 1.00 93.12 196 ASP A N 1
ATOM 1534 C CA . ASP A 1 196 ? 10.081 -14.759 -12.389 1.00 93.12 196 ASP A CA 1
ATOM 1535 C C . ASP A 1 196 ? 10.345 -14.998 -10.894 1.00 93.12 196 ASP A C 1
ATOM 1537 O O . ASP A 1 196 ? 10.552 -16.136 -10.476 1.00 93.12 196 ASP A O 1
ATOM 1541 N N . ASP A 1 197 ? 10.291 -13.941 -10.072 1.00 94.69 197 ASP A N 1
ATOM 1542 C CA . ASP A 1 197 ? 10.348 -14.073 -8.617 1.00 94.69 197 ASP A CA 1
ATOM 1543 C C . ASP A 1 197 ? 9.120 -14.845 -8.111 1.00 94.69 197 ASP A C 1
ATOM 1545 O O . ASP A 1 197 ? 7.979 -14.566 -8.499 1.00 94.69 197 ASP A O 1
ATOM 1549 N N . GLU A 1 198 ? 9.344 -15.798 -7.202 1.00 94.25 198 GLU A N 1
ATOM 1550 C CA . GLU A 1 198 ? 8.294 -16.656 -6.640 1.00 94.25 198 GLU A CA 1
ATOM 1551 C C . GLU A 1 198 ? 7.131 -15.845 -6.044 1.00 94.25 198 GLU A C 1
ATOM 1553 O O . GLU A 1 198 ? 5.968 -16.254 -6.139 1.00 94.25 198 GLU A O 1
ATOM 1558 N N . PHE A 1 199 ? 7.425 -14.675 -5.466 1.00 95.38 199 PHE A N 1
ATOM 1559 C CA . PHE A 1 199 ? 6.424 -13.742 -4.970 1.00 95.38 199 PHE A CA 1
ATOM 1560 C C . PHE A 1 199 ? 5.443 -13.349 -6.063 1.00 95.38 199 PHE A C 1
ATOM 1562 O O . PHE A 1 199 ? 4.249 -13.352 -5.807 1.00 95.38 199 PHE A O 1
ATOM 1569 N N . TRP A 1 200 ? 5.889 -13.009 -7.270 1.00 96.06 200 TRP A N 1
ATOM 1570 C CA . TRP A 1 200 ? 4.982 -12.598 -8.340 1.00 96.06 200 TRP A CA 1
ATOM 1571 C C . TRP A 1 200 ? 4.384 -13.793 -9.072 1.00 96.06 200 TRP A C 1
ATOM 1573 O O . TRP A 1 200 ? 3.170 -13.811 -9.281 1.00 96.06 200 TRP A O 1
ATOM 1583 N N . ALA A 1 201 ? 5.183 -14.818 -9.372 1.00 94.62 201 ALA A N 1
ATOM 1584 C CA . ALA A 1 201 ? 4.737 -16.014 -10.084 1.00 94.62 201 ALA A CA 1
ATOM 1585 C C . ALA A 1 201 ? 3.495 -16.648 -9.433 1.00 94.62 201 ALA A C 1
ATOM 1587 O O . ALA A 1 201 ? 2.495 -16.912 -10.101 1.00 94.62 201 ALA A O 1
ATOM 1588 N N . ARG A 1 202 ? 3.492 -16.795 -8.102 1.00 94.12 202 ARG A N 1
ATOM 1589 C CA . ARG A 1 202 ? 2.352 -17.368 -7.363 1.00 94.12 202 ARG A CA 1
ATOM 1590 C C . ARG A 1 202 ? 1.083 -16.503 -7.397 1.00 94.12 202 ARG A C 1
ATOM 1592 O O . ARG A 1 202 ? -0.005 -17.018 -7.159 1.00 94.12 202 ARG A O 1
ATOM 1599 N N . HIS A 1 203 ? 1.204 -15.190 -7.610 1.00 94.62 203 HIS A N 1
ATOM 1600 C CA . HIS A 1 203 ? 0.059 -14.274 -7.682 1.00 94.62 203 HIS A CA 1
ATOM 1601 C C . HIS A 1 203 ? -0.501 -14.142 -9.098 1.00 94.62 203 HIS A C 1
ATOM 1603 O O . HIS A 1 203 ? -1.670 -13.796 -9.240 1.00 94.62 203 HIS A O 1
ATOM 1609 N N . LEU A 1 204 ? 0.319 -14.413 -10.114 1.00 93.88 204 LEU A N 1
ATOM 1610 C CA . LEU A 1 204 ? -0.075 -14.428 -11.526 1.00 93.88 204 LEU A CA 1
ATOM 1611 C C . LEU A 1 204 ? -0.635 -15.788 -11.966 1.00 93.88 204 LEU A C 1
ATOM 1613 O O . LEU A 1 204 ? -1.322 -15.875 -12.973 1.00 93.88 204 LEU A O 1
ATOM 1617 N N . ALA A 1 205 ? -0.371 -16.849 -11.202 1.00 86.06 205 ALA A N 1
ATOM 1618 C CA . ALA A 1 205 ? -0.909 -18.186 -11.450 1.00 86.06 205 ALA A CA 1
ATOM 1619 C C . ALA A 1 205 ? -2.327 -18.422 -10.877 1.00 86.06 205 ALA A C 1
ATOM 1621 O O . ALA A 1 205 ? -2.824 -19.546 -10.956 1.00 86.06 205 ALA A O 1
ATOM 1622 N N . LYS A 1 206 ? -2.947 -17.410 -10.253 1.00 68.00 206 LYS A N 1
ATOM 1623 C CA . LYS A 1 206 ? -4.289 -17.482 -9.647 1.00 68.00 206 LYS A CA 1
ATOM 1624 C C . LYS A 1 206 ? -5.380 -17.125 -10.649 1.00 68.00 206 LYS A C 1
ATOM 1626 O O . LYS A 1 206 ? -6.420 -17.818 -10.615 1.00 68.00 206 LYS A O 1
#

InterPro domains:
  IPR011664 Abortive infection system protein AbiD/AbiF-like [PF07751] (37-117)

Radius of gyration: 25.85 Å; chains: 1; bounding box: 56×48×90 Å

Foldseek 3Di:
DDDDDDDDDDPDDDDDPDPPPPPDDPPDDDDDDDPPPPQPVRVCCVPDPPPVDDDPVSVVVPDDLVVVLVVLVPPPDLVVLQVVQVLLLAGSVQVSLLSVLVVQVVVCVVVVHDQQQDFSVRFGDDGPTPSWDAFDDPVLQPPLQRRFQVRNVRVVVRSCCRPPVPDLVLVVVCVVPVPDDPVSCVSRVGDPCNCVTPSSVVSNVD

pLDDT: mean 82.92, std 22.53, range [25.05, 97.81]

Secondary structure (DSSP, 8-state):
-------------------------------TT------HHHHHHHH--SSSSPPHHHHHHHS-HHHHHHHHHT-S-HHHHHHHHHHTT--HHHHHHHHHHHHHHHHHHHTT---TTS--SSPPPPP--TTS----STTSS-GGGTTSHHHHHHHHHHHHHHH-TT--HHHHHHHHHHTS-HHHHHHTT--TTGGGSHHHHHHH--